Protein AF-A0A2V7JR58-F1 (afdb_monomer_lite)

Foldseek 3Di:
DDDDDDDDDDPDPPPPPPPPPPPPPPPQPPPPLAKAALVGDPAFVQKWWDPPLADHDDHDFAFDQQFWKKKFKFQDQDPPHPVPRGLDIETQPDDDDQRHFDADVPVSKTKHKDFQPCVSPPQSGKIKIFIDTPRDTRIIGIWGRHDQQWIANSVPRDTDGADVSTIDMTMMTGGPCSLPGPPDPWFKDKDWDAQAAWDWAATPVRPDIDIDHHNNDPGIAIAMETDDPDDDDDDDDDDDDDDYDYDDDDD

Secondary structure (DSSP, 8-state):
----------------------------------EESSSSTT--TTEEE-TTTSPPPP--SPB-TT---EEEEESSS-SSPPTT-EEEEE-SSSSSGGGS-EEETTTTEEEEEEE--TTTS-TT-EEEEEEEETTEEEEEEEEEEEETTEEE-TTT--EEEPBTTTEEEEEEEEBTTTTS-TT--S-EEEEEE-TTS-EEEE-TTSS-EEEE-TTS-SS-EEEEEE---SSS------S--SS--------

Structure (mmCIF, N/CA/C/O backbone):
data_AF-A0A2V7JR58-F1
#
_entry.id   AF-A0A2V7JR58-F1
#
loop_
_atom_site.group_PDB
_atom_site.id
_atom_site.type_symbol
_atom_site.label_atom_id
_atom_site.label_alt_id
_atom_site.label_comp_id
_atom_site.label_asym_id
_atom_site.label_entity_id
_atom_site.label_seq_id
_atom_site.pdbx_PDB_ins_code
_atom_site.Cartn_x
_atom_site.Cartn_y
_atom_site.Cartn_z
_atom_site.occupancy
_atom_site.B_iso_or_equiv
_atom_site.auth_seq_id
_atom_site.auth_comp_id
_atom_site.auth_asym_id
_atom_site.auth_atom_id
_atom_site.pdbx_PDB_model_num
ATOM 1 N N . MET A 1 1 ? 91.717 28.311 -42.303 1.00 43.81 1 MET A N 1
ATOM 2 C CA . MET A 1 1 ? 91.328 28.480 -43.722 1.00 43.81 1 MET A CA 1
ATOM 3 C C . MET A 1 1 ? 90.406 27.397 -44.272 1.00 43.81 1 MET A C 1
ATOM 5 O O . MET A 1 1 ? 90.693 26.993 -45.385 1.00 43.81 1 MET A O 1
ATOM 9 N N . LYS A 1 2 ? 89.341 26.942 -43.584 1.00 36.38 2 LYS A N 1
ATOM 10 C CA . LYS A 1 2 ? 88.108 26.380 -44.190 1.00 36.38 2 LYS A CA 1
ATOM 11 C C . LYS A 1 2 ? 87.110 26.013 -43.083 1.00 36.38 2 LYS A C 1
ATOM 13 O O . LYS A 1 2 ? 87.481 25.393 -42.095 1.00 36.38 2 LYS A O 1
ATOM 18 N N . ARG A 1 3 ? 85.886 26.523 -43.232 1.00 47.72 3 ARG A N 1
ATOM 19 C CA . ARG A 1 3 ? 84.754 26.482 -42.295 1.00 47.72 3 ARG A CA 1
ATOM 20 C C . ARG A 1 3 ? 83.853 25.301 -42.656 1.00 47.72 3 ARG A C 1
ATOM 22 O O . ARG A 1 3 ? 83.487 25.234 -43.821 1.00 47.72 3 ARG A O 1
ATOM 29 N N . VAL A 1 4 ? 83.447 24.464 -41.699 1.00 48.81 4 VAL A N 1
ATOM 30 C CA . VAL A 1 4 ? 82.271 23.568 -41.817 1.00 48.81 4 VAL A CA 1
ATOM 31 C C . VAL A 1 4 ? 81.722 23.338 -40.395 1.00 48.81 4 VAL A C 1
ATOM 33 O O . VAL A 1 4 ? 82.339 22.634 -39.609 1.00 48.81 4 VAL A O 1
ATOM 36 N N . VAL A 1 5 ? 80.876 24.247 -39.901 1.00 49.69 5 VAL A N 1
ATOM 37 C CA . VAL A 1 5 ? 79.413 24.099 -39.703 1.00 49.69 5 VAL A CA 1
ATOM 38 C C . VAL A 1 5 ? 79.045 22.970 -38.726 1.00 49.69 5 VAL A C 1
ATOM 40 O O . VAL A 1 5 ? 78.956 21.803 -39.088 1.00 49.69 5 VAL A O 1
ATOM 43 N N . LEU A 1 6 ? 78.817 23.376 -37.474 1.00 45.84 6 LEU A N 1
ATOM 44 C CA . LEU A 1 6 ? 78.250 22.585 -36.382 1.00 45.84 6 LEU A CA 1
ATOM 45 C C . LEU A 1 6 ? 76.740 22.426 -36.630 1.00 45.84 6 LEU A C 1
ATOM 47 O O . LEU A 1 6 ? 76.009 23.416 -36.623 1.00 45.84 6 LEU A O 1
ATOM 51 N N . VAL A 1 7 ? 76.275 21.199 -36.860 1.00 47.38 7 VAL A N 1
ATOM 52 C CA . VAL A 1 7 ? 74.843 20.879 -36.934 1.00 47.38 7 VAL A CA 1
ATOM 53 C C . VAL A 1 7 ? 74.375 20.510 -35.525 1.00 47.38 7 VAL A C 1
ATOM 55 O O . VAL A 1 7 ? 74.650 19.418 -35.036 1.00 47.38 7 VAL A O 1
ATOM 58 N N . LEU A 1 8 ? 73.698 21.444 -34.856 1.00 47.22 8 LEU A N 1
ATOM 59 C CA . LEU A 1 8 ? 72.948 21.189 -33.625 1.00 47.22 8 LEU A CA 1
ATOM 60 C C . LEU A 1 8 ? 71.645 20.469 -33.998 1.00 47.22 8 LEU A C 1
ATOM 62 O O . LEU A 1 8 ? 70.727 21.083 -34.538 1.00 47.22 8 LEU A O 1
ATOM 66 N N . LEU A 1 9 ? 71.576 19.162 -33.738 1.00 46.41 9 LEU A N 1
ATOM 67 C CA . LEU A 1 9 ? 70.334 18.395 -33.829 1.00 46.41 9 LEU A CA 1
ATOM 68 C C . LEU A 1 9 ? 69.509 18.647 -32.556 1.00 46.41 9 LEU A C 1
ATOM 70 O O . LEU A 1 9 ? 69.753 18.057 -31.505 1.00 46.41 9 LEU A O 1
ATOM 74 N N . SER A 1 10 ? 68.541 19.553 -32.648 1.00 51.34 10 SER A N 1
ATOM 75 C CA . SER A 1 10 ? 67.552 19.819 -31.603 1.00 51.34 10 SER A CA 1
ATOM 76 C C . SER A 1 10 ? 66.548 18.663 -31.538 1.00 51.34 10 SER A C 1
ATOM 78 O O . SER A 1 10 ? 65.641 18.577 -32.363 1.00 51.34 10 SER A O 1
ATOM 80 N N . PHE A 1 11 ? 66.698 17.761 -30.567 1.00 47.81 11 PHE A N 1
ATOM 81 C CA . PHE A 1 11 ? 65.697 16.733 -30.269 1.00 47.81 11 PHE A CA 1
ATOM 82 C C . PHE A 1 11 ? 64.529 17.390 -29.512 1.00 47.81 11 PHE A C 1
ATOM 84 O O . PHE A 1 11 ? 64.578 17.572 -28.298 1.00 47.81 11 PHE A O 1
ATOM 91 N N . VAL A 1 12 ? 63.489 17.810 -30.237 1.00 60.22 12 VAL A N 1
ATOM 92 C CA . VAL A 1 12 ? 62.231 18.276 -29.637 1.00 60.22 12 VAL A CA 1
ATOM 93 C C . VAL A 1 12 ? 61.440 17.044 -29.204 1.00 60.22 12 VAL A C 1
ATOM 95 O O . VAL A 1 12 ? 60.845 16.352 -30.028 1.00 60.22 12 VAL A O 1
ATOM 98 N N . ALA A 1 13 ? 61.449 16.749 -27.906 1.00 56.75 13 ALA A N 1
ATOM 99 C CA . ALA A 1 13 ? 60.537 15.781 -27.318 1.00 56.75 13 ALA A CA 1
ATOM 100 C C . ALA A 1 13 ? 59.135 16.407 -27.258 1.00 56.75 13 ALA A C 1
ATOM 102 O O . ALA A 1 13 ? 58.829 17.185 -26.355 1.00 56.75 13 ALA A O 1
ATOM 103 N N . PHE A 1 14 ? 58.275 16.084 -28.226 1.00 48.00 14 PHE A N 1
ATOM 104 C CA . PHE A 1 14 ? 56.841 16.311 -28.076 1.00 48.00 14 PHE A CA 1
ATOM 105 C C . PHE A 1 14 ? 56.321 15.345 -27.009 1.00 48.00 14 PHE A C 1
ATOM 107 O O . PHE A 1 14 ? 56.022 14.185 -27.287 1.00 48.00 14 PHE A O 1
ATOM 114 N N . VAL A 1 15 ? 56.221 15.828 -25.770 1.00 54.56 15 VAL A N 1
ATOM 115 C CA . VAL A 1 15 ? 55.351 15.223 -24.761 1.00 54.56 15 VAL A CA 1
ATOM 116 C C . VAL A 1 15 ? 53.922 15.480 -25.229 1.00 54.56 15 VAL A C 1
ATOM 118 O O . VAL A 1 15 ? 53.326 16.513 -24.940 1.00 54.56 15 VAL A O 1
ATOM 121 N N . ALA A 1 16 ? 53.389 14.563 -26.033 1.00 49.16 16 ALA A N 1
ATOM 122 C CA . ALA A 1 16 ? 51.959 14.492 -26.255 1.00 49.16 16 ALA A CA 1
ATOM 123 C C . ALA A 1 16 ? 51.342 13.982 -24.949 1.00 49.16 16 ALA A C 1
ATOM 125 O O . ALA A 1 16 ? 51.394 12.785 -24.663 1.00 49.16 16 ALA A O 1
ATOM 126 N N . CYS A 1 17 ? 50.780 14.888 -24.144 1.00 52.31 17 CYS A N 1
ATOM 127 C CA . CYS A 1 17 ? 49.753 14.499 -23.189 1.00 52.31 17 CYS A CA 1
ATOM 128 C C . CYS A 1 17 ? 48.647 13.832 -24.004 1.00 52.31 17 CYS A C 1
ATOM 130 O O . CYS A 1 17 ? 47.884 14.499 -24.702 1.00 52.31 17 CYS A O 1
ATOM 132 N N . ARG A 1 18 ? 48.594 12.502 -23.967 1.00 42.88 18 ARG A N 1
ATOM 133 C CA . ARG A 1 18 ? 47.354 11.813 -24.275 1.00 42.88 18 ARG A CA 1
ATOM 134 C C . ARG A 1 18 ? 46.412 12.138 -23.127 1.00 42.88 18 ARG A C 1
ATOM 136 O O . ARG A 1 18 ? 46.443 11.465 -22.102 1.00 42.88 18 ARG A O 1
ATOM 143 N N . ASP A 1 19 ? 45.606 13.179 -23.306 1.00 44.38 19 ASP A N 1
ATOM 144 C CA . ASP A 1 19 ? 44.305 13.239 -22.652 1.00 44.38 19 ASP A CA 1
ATOM 145 C C . ASP A 1 19 ? 43.495 12.071 -23.217 1.00 44.38 19 ASP A C 1
ATOM 147 O O . ASP A 1 19 ? 42.719 12.198 -24.163 1.00 44.38 19 ASP A O 1
ATOM 151 N N . GLU A 1 20 ? 43.702 10.884 -22.650 1.00 45.19 20 GLU A N 1
ATOM 152 C CA . GLU A 1 20 ? 42.659 9.873 -22.647 1.00 45.19 20 GLU A CA 1
ATOM 153 C C . GLU A 1 20 ? 41.627 10.315 -21.610 1.00 45.19 20 GLU A C 1
ATOM 155 O O . GLU A 1 20 ? 41.484 9.732 -20.535 1.00 45.19 20 GLU A O 1
ATOM 160 N N . GLN A 1 21 ? 40.885 11.376 -21.947 1.00 42.12 21 GLN A N 1
ATOM 161 C CA . GLN A 1 21 ? 39.555 11.561 -21.400 1.00 42.12 21 GLN A CA 1
ATOM 162 C C . GLN A 1 21 ? 38.746 10.379 -21.937 1.00 42.12 21 GLN A C 1
ATOM 164 O O . GLN A 1 21 ? 38.141 10.434 -23.008 1.00 42.12 21 GLN A O 1
ATOM 169 N N . SER A 1 22 ? 38.815 9.258 -21.218 1.00 44.81 22 SER A N 1
ATOM 170 C CA . SER A 1 22 ? 37.881 8.158 -21.391 1.00 44.81 22 SER A CA 1
ATOM 171 C C . SER A 1 22 ? 36.495 8.803 -21.409 1.00 44.81 22 SER A C 1
ATOM 173 O O . SER A 1 22 ? 36.202 9.553 -20.466 1.00 44.81 22 SER A O 1
ATOM 175 N N . PRO A 1 23 ? 35.682 8.627 -22.471 1.00 46.72 23 PRO A N 1
ATOM 176 C CA . PRO A 1 23 ? 34.348 9.192 -22.504 1.00 46.72 23 PRO A CA 1
ATOM 177 C C . PRO A 1 23 ? 33.680 8.724 -21.227 1.00 46.72 23 PRO A C 1
ATOM 179 O O . PRO A 1 23 ? 33.515 7.521 -21.020 1.00 46.72 23 PRO A O 1
ATOM 182 N N . THR A 1 24 ? 33.403 9.658 -20.321 1.00 46.38 24 THR A N 1
ATOM 183 C CA . THR A 1 24 ? 32.662 9.352 -19.112 1.00 46.38 24 THR A CA 1
ATOM 184 C C . THR A 1 24 ? 31.355 8.807 -19.643 1.00 46.38 24 THR A C 1
ATOM 186 O O . THR A 1 24 ? 30.579 9.560 -20.234 1.00 46.38 24 THR A O 1
ATOM 189 N N . ALA A 1 25 ? 31.177 7.484 -19.564 1.00 46.03 25 ALA A N 1
ATOM 190 C CA . ALA A 1 25 ? 29.920 6.853 -19.900 1.00 46.03 25 ALA A CA 1
ATOM 191 C C . ALA A 1 25 ? 28.862 7.705 -19.211 1.00 46.03 25 ALA A C 1
ATOM 193 O O . ALA A 1 25 ? 29.006 7.984 -18.014 1.00 46.03 25 ALA A O 1
ATOM 194 N N . ALA A 1 26 ? 27.900 8.217 -19.986 1.00 39.44 26 ALA A N 1
ATOM 195 C CA . ALA A 1 26 ? 26.792 8.970 -19.433 1.00 39.44 26 ALA A CA 1
ATOM 196 C C . ALA A 1 26 ? 26.334 8.184 -18.212 1.00 39.44 26 ALA A C 1
ATOM 198 O O . ALA A 1 26 ? 26.019 6.998 -18.338 1.00 39.44 26 ALA A O 1
ATOM 199 N N . LYS A 1 27 ? 26.443 8.796 -17.028 1.00 42.22 27 LYS A N 1
ATOM 200 C CA . LYS A 1 27 ? 25.952 8.201 -15.795 1.00 42.22 27 LYS A CA 1
ATOM 201 C C . LYS A 1 27 ? 24.493 7.908 -16.109 1.00 42.22 27 LYS A C 1
ATOM 203 O O . LYS A 1 27 ? 23.704 8.845 -16.223 1.00 42.22 27 LYS A O 1
ATOM 208 N N . GLY A 1 28 ? 24.175 6.639 -16.378 1.00 45.56 28 GLY A N 1
ATOM 209 C CA . GLY A 1 28 ? 22.795 6.211 -16.539 1.00 45.56 28 GLY A CA 1
ATOM 210 C C . GLY A 1 28 ? 22.013 6.708 -15.323 1.00 45.56 28 GLY A C 1
ATOM 211 O O . GLY A 1 28 ?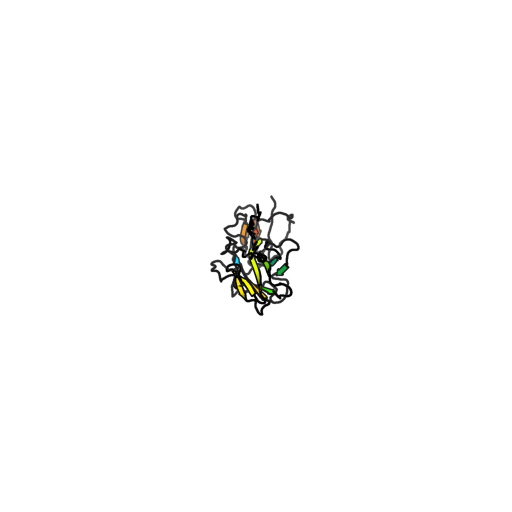 22.647 7.031 -14.306 1.00 45.56 28 GLY A O 1
ATOM 212 N N . PRO A 1 29 ? 20.677 6.819 -15.410 1.00 46.00 29 PRO A N 1
ATOM 213 C CA . PRO A 1 29 ? 19.860 7.199 -14.263 1.00 46.00 29 PRO A CA 1
ATOM 214 C C . PRO A 1 29 ? 20.391 6.465 -13.035 1.00 46.00 29 PRO A C 1
ATOM 216 O O . PRO A 1 29 ? 20.564 5.245 -13.066 1.00 46.00 29 PRO A O 1
ATOM 219 N N . ALA A 1 30 ? 20.824 7.223 -12.026 1.00 47.97 30 ALA A N 1
ATOM 220 C CA . ALA A 1 30 ? 21.328 6.612 -10.812 1.00 47.97 30 ALA A CA 1
ATOM 221 C C . ALA A 1 30 ? 20.169 5.781 -10.264 1.00 47.97 30 ALA A C 1
ATOM 223 O O . ALA A 1 30 ? 19.139 6.358 -9.928 1.00 47.97 30 ALA A O 1
ATOM 224 N N . ILE A 1 31 ? 20.334 4.455 -10.259 1.00 51.84 31 ILE A N 1
ATOM 225 C CA . ILE A 1 31 ? 19.350 3.503 -9.744 1.00 51.84 31 ILE A CA 1
ATOM 226 C C . ILE A 1 31 ? 19.039 3.943 -8.316 1.00 51.84 31 ILE A C 1
ATOM 228 O O . ILE A 1 31 ? 19.874 3.824 -7.416 1.00 51.84 31 ILE A O 1
ATOM 232 N N . SER A 1 32 ? 17.866 4.534 -8.127 1.00 58.28 32 SER A N 1
ATOM 233 C CA . SER A 1 32 ? 17.345 4.827 -6.802 1.00 58.28 32 SER A CA 1
ATOM 234 C C . SER A 1 32 ? 16.667 3.544 -6.371 1.00 58.28 32 SER A C 1
ATOM 236 O O . SER A 1 32 ? 15.601 3.214 -6.866 1.00 58.28 32 SER A O 1
ATOM 238 N N . ALA A 1 33 ? 17.333 2.762 -5.532 1.00 73.44 33 ALA A N 1
ATOM 239 C CA . ALA A 1 33 ? 16.808 1.503 -5.021 1.00 73.44 33 ALA A CA 1
ATOM 240 C C . ALA A 1 33 ? 16.408 1.691 -3.554 1.00 73.44 33 ALA A C 1
ATOM 242 O O . ALA A 1 33 ? 16.952 1.045 -2.661 1.00 73.44 33 ALA A O 1
ATOM 243 N N . GLU A 1 34 ? 15.526 2.657 -3.280 1.00 88.06 34 GLU A N 1
ATOM 244 C CA . GLU A 1 34 ? 15.019 2.861 -1.926 1.00 88.06 34 GLU A CA 1
ATOM 245 C C . GLU A 1 34 ? 13.697 2.113 -1.729 1.00 88.06 34 GLU A C 1
ATOM 247 O O . GLU A 1 34 ? 12.737 2.287 -2.482 1.00 88.06 34 GLU A O 1
ATOM 252 N N . ILE A 1 35 ? 13.635 1.314 -0.663 1.00 91.44 35 ILE A N 1
ATOM 253 C CA . ILE A 1 35 ? 12.403 0.706 -0.166 1.00 91.44 35 ILE A CA 1
ATOM 254 C C . ILE A 1 35 ? 12.212 1.093 1.296 1.00 91.44 35 ILE A C 1
ATOM 256 O O . ILE A 1 35 ? 13.146 1.054 2.100 1.00 91.44 35 ILE A O 1
ATOM 260 N N . ARG A 1 36 ? 10.972 1.441 1.644 1.00 92.56 36 ARG A N 1
ATOM 261 C CA . ARG A 1 36 ? 10.529 1.646 3.023 1.00 92.56 36 ARG A CA 1
ATOM 262 C C . ARG A 1 36 ? 9.324 0.769 3.309 1.00 92.56 36 ARG A C 1
ATOM 264 O O . ARG A 1 36 ? 8.242 0.998 2.771 1.00 92.56 36 ARG A O 1
ATOM 271 N N . ASP A 1 37 ? 9.530 -0.210 4.176 1.00 94.50 37 ASP A N 1
ATOM 272 C CA . ASP A 1 37 ? 8.515 -1.095 4.742 1.00 94.50 37 ASP A CA 1
ATOM 273 C C . ASP A 1 37 ? 9.004 -1.624 6.107 1.00 94.50 37 ASP A C 1
ATOM 275 O O . ASP A 1 37 ? 9.956 -1.088 6.679 1.00 94.50 37 ASP A O 1
ATOM 279 N N . ALA A 1 38 ? 8.356 -2.647 6.657 1.00 94.06 38 ALA A N 1
ATOM 280 C CA . ALA A 1 38 ? 8.703 -3.214 7.956 1.00 94.06 38 ALA A CA 1
ATOM 281 C C . ALA A 1 38 ? 10.117 -3.810 8.019 1.00 94.06 38 ALA A C 1
ATOM 283 O O . ALA A 1 38 ? 10.710 -3.850 9.097 1.00 94.06 38 ALA A O 1
ATOM 284 N N . VAL A 1 39 ? 10.655 -4.287 6.892 1.00 92.06 39 VAL A N 1
ATOM 285 C CA . VAL A 1 39 ? 11.951 -4.983 6.848 1.00 92.06 39 VAL A CA 1
ATOM 286 C C . VAL A 1 39 ? 13.048 -4.152 6.175 1.00 92.06 39 VAL A C 1
ATOM 288 O O . VAL A 1 39 ? 14.221 -4.493 6.296 1.00 92.06 39 VAL A O 1
ATOM 291 N N . ASN A 1 40 ? 12.697 -3.034 5.531 1.00 88.88 40 ASN A N 1
ATOM 292 C CA . ASN A 1 40 ? 13.613 -2.163 4.796 1.00 88.88 40 ASN A CA 1
ATOM 293 C C . ASN A 1 40 ? 13.493 -0.697 5.245 1.00 88.88 40 ASN A C 1
ATOM 295 O O . ASN A 1 40 ? 12.404 -0.127 5.332 1.00 88.88 40 ASN A O 1
ATOM 299 N N . GLY A 1 41 ? 14.639 -0.062 5.514 1.00 83.31 41 GLY A N 1
ATOM 300 C CA . GLY A 1 41 ? 14.732 1.384 5.754 1.00 83.31 41 GLY A CA 1
ATOM 301 C C . GLY A 1 41 ? 14.028 1.901 7.020 1.00 83.31 41 GLY A C 1
ATOM 302 O O . GLY A 1 41 ? 13.738 3.094 7.109 1.00 83.31 41 GLY A O 1
ATOM 303 N N . GLY A 1 42 ? 13.736 1.028 7.993 1.00 83.12 42 GLY A N 1
ATOM 304 C CA . GLY A 1 42 ? 13.079 1.409 9.252 1.00 83.12 42 GLY A CA 1
ATOM 305 C C . GLY A 1 42 ? 11.671 1.973 9.047 1.00 83.12 42 GLY A C 1
ATOM 306 O O . GLY A 1 42 ? 11.293 2.935 9.717 1.00 83.12 42 GLY A O 1
ATOM 307 N N . GLY A 1 43 ? 10.938 1.442 8.064 1.00 88.75 43 GLY A N 1
ATOM 308 C CA . GLY A 1 43 ? 9.588 1.872 7.731 1.00 88.75 43 GLY A CA 1
ATOM 309 C C . GLY A 1 43 ? 8.542 1.425 8.752 1.00 88.75 43 GLY A C 1
ATOM 310 O O . GLY A 1 43 ? 8.809 1.203 9.935 1.00 88.75 43 GLY A O 1
ATOM 311 N N . ASN A 1 44 ? 7.300 1.342 8.295 1.00 93.25 44 ASN A N 1
ATOM 312 C CA . ASN A 1 44 ? 6.183 0.946 9.135 1.00 93.25 44 ASN A CA 1
ATOM 313 C C . ASN A 1 44 ? 6.251 -0.565 9.446 1.00 93.25 44 ASN A C 1
ATOM 315 O O . ASN A 1 44 ? 6.166 -1.354 8.507 1.00 93.25 44 ASN A O 1
ATOM 319 N N . PRO A 1 45 ? 6.348 -0.988 10.724 1.00 94.31 45 PRO A N 1
ATOM 320 C CA . PRO A 1 45 ? 6.499 -2.393 11.119 1.00 94.31 45 PRO A CA 1
ATOM 321 C C . PRO A 1 45 ? 5.301 -3.287 10.757 1.00 94.31 45 PRO A C 1
ATOM 323 O O . PRO A 1 45 ? 5.411 -4.506 10.833 1.00 94.31 45 PRO A O 1
ATOM 326 N N . HIS A 1 46 ? 4.176 -2.695 10.355 1.00 95.62 46 HIS A N 1
ATOM 327 C CA . HIS A 1 46 ? 2.937 -3.381 9.983 1.00 95.62 46 HIS A CA 1
ATOM 328 C C . HIS A 1 46 ? 2.610 -3.240 8.488 1.00 95.62 46 HIS A C 1
ATOM 330 O O . HIS A 1 46 ? 1.497 -3.542 8.053 1.00 95.62 46 HIS A O 1
ATOM 336 N N . PHE A 1 47 ? 3.564 -2.771 7.682 1.00 97.25 47 PHE A N 1
ATOM 337 C CA . PHE A 1 47 ? 3.444 -2.692 6.231 1.00 97.25 47 PHE A CA 1
ATOM 338 C C . PHE A 1 47 ? 4.564 -3.491 5.575 1.00 97.25 47 PHE A C 1
ATOM 340 O O . PHE A 1 47 ? 5.731 -3.296 5.896 1.00 97.25 47 PHE A O 1
ATOM 347 N N . PHE A 1 48 ? 4.226 -4.354 4.620 1.00 97.56 48 PHE A N 1
ATOM 348 C CA . PHE A 1 48 ? 5.203 -5.196 3.936 1.00 97.56 48 PHE A CA 1
ATOM 349 C C . PHE A 1 48 ? 4.995 -5.134 2.431 1.00 97.56 48 PHE A C 1
ATOM 351 O O . PHE A 1 48 ? 3.885 -5.383 1.945 1.00 97.56 48 PHE A O 1
ATOM 358 N N . TRP A 1 49 ? 6.066 -4.891 1.679 1.00 96.94 49 TRP A N 1
ATOM 359 C CA . TRP A 1 49 ? 6.073 -5.240 0.265 1.00 96.94 49 TRP A CA 1
ATOM 360 C C . TRP A 1 49 ? 6.149 -6.758 0.100 1.00 96.94 49 TRP A C 1
ATOM 362 O O . TRP A 1 49 ? 6.675 -7.468 0.954 1.00 96.94 49 TRP A O 1
ATOM 372 N N . LEU A 1 50 ? 5.609 -7.278 -1.001 1.00 96.00 50 LEU A N 1
ATOM 373 C CA . LEU A 1 50 ? 5.618 -8.709 -1.304 1.00 96.00 50 LEU A CA 1
ATOM 374 C C . LEU A 1 50 ? 6.233 -8.973 -2.690 1.00 96.00 50 LEU A C 1
ATOM 376 O O . LEU A 1 50 ? 6.330 -8.059 -3.518 1.00 96.00 50 LEU A O 1
ATOM 380 N N . PRO A 1 51 ? 6.603 -10.232 -2.993 1.00 93.06 51 PRO A N 1
ATOM 381 C CA . PRO A 1 51 ? 7.020 -10.612 -4.331 1.00 93.06 51 PRO A CA 1
ATOM 382 C C . PRO A 1 51 ? 5.998 -10.206 -5.404 1.00 93.06 51 PRO A C 1
ATOM 384 O O . PRO A 1 51 ? 4.789 -10.397 -5.223 1.00 93.06 51 PRO A O 1
ATOM 387 N N . PRO A 1 52 ? 6.464 -9.703 -6.558 1.00 91.38 52 PRO A N 1
ATOM 388 C CA . PRO A 1 52 ? 7.847 -9.806 -7.026 1.00 91.38 52 PRO A CA 1
ATOM 389 C C . PRO A 1 52 ? 8.752 -8.596 -6.712 1.00 91.38 52 PRO A C 1
ATOM 391 O O . PRO A 1 52 ? 9.943 -8.665 -6.999 1.00 91.38 52 PRO A O 1
ATOM 394 N N . ILE A 1 53 ? 8.227 -7.509 -6.132 1.00 90.19 53 ILE A N 1
ATOM 395 C CA . ILE A 1 53 ? 8.997 -6.267 -5.889 1.00 90.19 53 ILE A CA 1
ATOM 396 C C . ILE A 1 53 ? 10.116 -6.491 -4.868 1.00 90.19 53 ILE A C 1
ATOM 398 O O . ILE A 1 53 ? 11.200 -5.929 -4.999 1.00 90.19 53 ILE A O 1
ATOM 402 N N . VAL A 1 54 ? 9.864 -7.348 -3.880 1.00 89.00 54 VAL A N 1
ATOM 403 C CA . VAL A 1 54 ? 10.823 -7.743 -2.844 1.00 89.00 54 VAL A CA 1
ATOM 404 C C . VAL A 1 54 ? 10.833 -9.259 -2.679 1.00 89.00 54 VAL A C 1
ATOM 406 O O . VAL A 1 54 ? 9.903 -9.946 -3.103 1.00 89.00 54 VAL A O 1
ATOM 409 N N . ALA A 1 55 ? 11.880 -9.794 -2.054 1.00 88.69 55 ALA A N 1
ATOM 410 C CA . ALA A 1 55 ? 11.853 -11.172 -1.570 1.00 88.69 55 ALA A CA 1
ATOM 411 C C . ALA A 1 55 ? 10.723 -11.353 -0.541 1.00 88.69 55 ALA A C 1
ATOM 413 O O . ALA A 1 55 ? 10.347 -10.400 0.136 1.00 88.69 55 ALA A O 1
ATOM 414 N N . ALA A 1 56 ? 10.178 -12.566 -0.425 1.00 91.19 56 ALA A N 1
ATOM 415 C CA . ALA A 1 56 ? 9.086 -12.840 0.508 1.00 91.19 56 ALA A CA 1
ATOM 416 C C . ALA A 1 56 ? 9.517 -12.522 1.954 1.00 91.19 56 ALA A C 1
ATOM 418 O O . ALA A 1 56 ? 10.453 -13.161 2.441 1.00 91.19 56 ALA A O 1
ATOM 419 N N . PRO A 1 57 ? 8.872 -11.555 2.634 1.00 92.94 57 PRO A N 1
ATOM 420 C CA . PRO A 1 57 ? 9.199 -11.242 4.015 1.00 92.94 57 PRO A CA 1
ATOM 421 C C . PRO A 1 57 ? 8.521 -12.225 4.970 1.00 92.94 57 PRO A C 1
ATOM 423 O O . PRO A 1 57 ? 7.501 -12.839 4.648 1.00 92.94 57 PRO A O 1
ATOM 426 N N . THR A 1 58 ? 9.052 -12.306 6.185 1.00 94.00 58 THR A N 1
ATOM 427 C CA . THR A 1 58 ? 8.364 -12.928 7.318 1.00 94.00 58 THR A CA 1
ATOM 428 C C . THR A 1 58 ? 7.587 -11.854 8.069 1.00 94.00 58 THR A C 1
ATOM 430 O O . THR A 1 58 ? 8.116 -10.774 8.325 1.00 94.00 58 THR A O 1
ATOM 433 N N . PHE A 1 59 ? 6.352 -12.151 8.452 1.00 93.88 59 PHE A N 1
ATOM 434 C CA . PHE A 1 59 ? 5.500 -11.253 9.226 1.00 93.88 59 PHE A CA 1
ATOM 435 C C . PHE A 1 59 ? 4.751 -12.038 10.306 1.00 93.88 59 PHE A C 1
ATOM 437 O O . PHE A 1 59 ? 4.500 -13.235 10.153 1.00 93.88 59 PHE A O 1
ATOM 444 N N . THR A 1 60 ? 4.427 -11.375 11.414 1.00 92.88 60 THR A N 1
ATOM 445 C CA . THR A 1 60 ? 3.811 -12.003 12.597 1.00 92.88 60 THR A CA 1
ATOM 446 C C . THR A 1 60 ? 2.499 -11.351 13.016 1.00 92.88 60 THR A C 1
ATOM 448 O O . THR A 1 60 ? 1.847 -11.856 13.929 1.00 92.88 60 THR A O 1
ATOM 451 N N . GLY A 1 61 ? 2.115 -10.227 12.410 1.00 93.75 61 GLY A N 1
ATOM 452 C CA . GLY A 1 61 ? 0.886 -9.533 12.762 1.00 93.75 61 GLY A CA 1
ATOM 453 C C . GLY A 1 61 ? -0.338 -10.069 12.024 1.00 93.75 61 GLY A C 1
ATOM 454 O O . GLY A 1 61 ? -0.282 -10.920 11.127 1.00 93.75 61 GLY A O 1
ATOM 455 N N . VAL A 1 62 ? -1.491 -9.552 12.437 1.00 94.75 62 VAL A N 1
ATOM 456 C CA . VAL A 1 62 ? -2.795 -9.925 11.888 1.00 94.75 62 VAL A CA 1
ATOM 457 C C . VAL A 1 62 ? -3.052 -9.111 10.626 1.00 94.75 62 VAL A C 1
ATOM 459 O O . VAL A 1 62 ? -2.953 -7.889 10.646 1.00 94.75 62 VAL A O 1
ATOM 462 N N . PHE A 1 63 ? -3.391 -9.779 9.521 1.00 96.69 63 PHE A N 1
ATOM 463 C CA . PHE A 1 63 ? -3.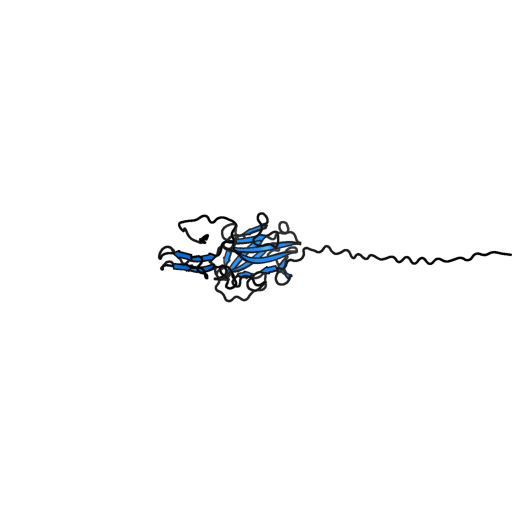754 -9.096 8.281 1.00 96.69 63 PHE A CA 1
ATOM 464 C C . PHE A 1 63 ? -4.999 -8.234 8.482 1.00 96.69 63 PHE A C 1
ATOM 466 O O . PHE A 1 63 ? -6.019 -8.735 8.956 1.00 96.69 63 PHE A O 1
ATOM 473 N N . ASN A 1 64 ? -4.948 -6.979 8.039 1.00 92.69 64 ASN A N 1
ATOM 474 C CA . ASN A 1 64 ? -6.096 -6.088 8.059 1.00 92.69 64 ASN A CA 1
ATOM 475 C C . ASN A 1 64 ? -6.693 -5.964 6.645 1.00 92.69 64 ASN A C 1
ATOM 477 O O . ASN A 1 64 ? -6.175 -5.183 5.842 1.00 92.69 64 ASN A O 1
ATOM 481 N N . PRO A 1 65 ? -7.787 -6.683 6.316 1.00 93.75 65 PRO A N 1
ATOM 482 C CA . PRO A 1 65 ? -8.446 -6.609 5.009 1.00 93.75 65 PRO A CA 1
ATOM 483 C C . PRO A 1 65 ? -9.439 -5.440 4.884 1.00 93.75 65 PRO A C 1
ATOM 485 O O . PRO A 1 65 ? -10.117 -5.325 3.866 1.00 93.75 65 PRO A O 1
ATOM 488 N N . ARG A 1 66 ? -9.605 -4.617 5.930 1.00 88.25 66 ARG A N 1
ATOM 489 C CA . ARG A 1 66 ? -10.695 -3.627 6.036 1.00 88.25 66 ARG A CA 1
ATOM 490 C C . ARG A 1 66 ? -10.301 -2.235 5.541 1.00 88.25 66 ARG A C 1
ATOM 492 O O . ARG A 1 66 ? -11.106 -1.309 5.612 1.00 88.25 66 ARG A O 1
ATOM 499 N N . LEU A 1 67 ? -9.068 -2.062 5.073 1.00 89.94 67 LEU A N 1
ATOM 500 C CA . LEU A 1 67 ? -8.555 -0.768 4.642 1.00 89.94 67 LEU A CA 1
ATOM 501 C C . LEU A 1 67 ? -8.896 -0.500 3.174 1.00 89.94 67 LEU A C 1
ATOM 503 O O . LEU A 1 67 ? -9.095 -1.411 2.374 1.00 89.94 67 LEU A O 1
ATOM 507 N N . SER A 1 68 ? -8.922 0.783 2.812 1.00 91.94 68 SER A N 1
ATOM 508 C CA . SER A 1 68 ? -9.064 1.242 1.424 1.00 91.94 68 SER A CA 1
ATOM 509 C C . SER A 1 68 ? -7.780 1.931 0.950 1.00 91.94 68 SER A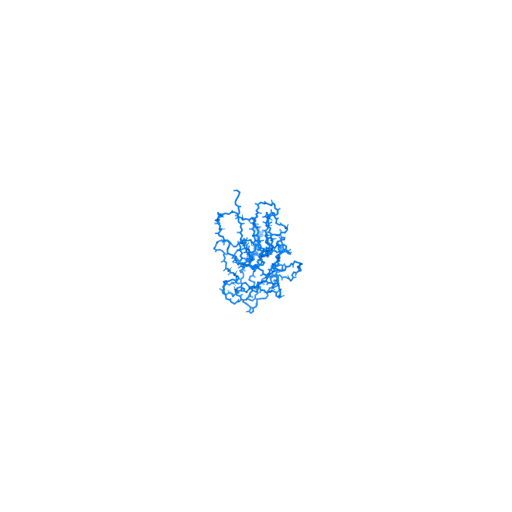 C 1
ATOM 511 O O . SER A 1 68 ? -7.742 3.162 0.872 1.00 91.94 68 SER A O 1
ATOM 513 N N . PRO A 1 69 ? -6.699 1.169 0.693 1.00 96.06 69 PRO A N 1
ATOM 514 C CA . PRO A 1 69 ? -5.440 1.739 0.240 1.00 96.06 69 PRO A CA 1
ATOM 515 C C . PRO A 1 69 ? -5.543 2.334 -1.166 1.00 96.06 69 PRO A C 1
ATOM 517 O O . PRO A 1 69 ? -6.248 1.833 -2.045 1.00 96.06 69 PRO A O 1
ATOM 520 N N . VAL A 1 70 ? -4.774 3.396 -1.372 1.00 96.00 70 VAL A N 1
ATOM 521 C CA . VAL A 1 70 ? -4.483 3.997 -2.669 1.00 96.00 70 VAL A CA 1
ATOM 522 C C . VAL A 1 70 ? -3.038 3.664 -3.011 1.00 96.00 70 VAL A C 1
ATOM 524 O O . VAL A 1 70 ? -2.148 3.871 -2.189 1.00 96.00 70 VAL A O 1
ATOM 527 N N . VAL A 1 71 ? -2.808 3.160 -4.219 1.00 97.75 71 VAL A N 1
ATOM 528 C CA . VAL A 1 71 ? -1.460 2.996 -4.767 1.00 97.75 71 VAL A CA 1
ATOM 529 C C . VAL A 1 71 ? -1.217 4.143 -5.732 1.00 97.75 71 VAL A C 1
ATOM 531 O O . VAL A 1 71 ? -1.940 4.280 -6.720 1.00 97.75 71 VAL A O 1
ATOM 534 N N . GLU A 1 72 ? -0.218 4.965 -5.446 1.00 96.31 72 GLU A N 1
ATOM 535 C CA . GLU A 1 72 ? 0.239 6.020 -6.347 1.00 96.31 72 GLU A CA 1
ATOM 536 C C . GLU A 1 72 ? 1.597 5.649 -6.929 1.00 96.31 72 GLU A C 1
ATOM 538 O O . GLU A 1 72 ? 2.461 5.115 -6.236 1.00 96.31 72 GLU A O 1
ATOM 543 N N . ILE A 1 73 ? 1.768 5.931 -8.213 1.00 95.38 73 ILE A N 1
ATOM 544 C CA . ILE A 1 73 ? 3.048 5.856 -8.901 1.00 95.38 73 ILE A CA 1
ATOM 545 C C . ILE A 1 73 ? 3.466 7.288 -9.177 1.00 95.38 73 ILE A C 1
ATOM 547 O O . ILE A 1 73 ? 2.737 8.026 -9.840 1.00 95.38 73 ILE A O 1
ATOM 551 N N . CYS A 1 74 ? 4.612 7.681 -8.648 1.00 94.25 74 CYS A N 1
ATOM 552 C CA . CYS A 1 74 ? 5.162 9.015 -8.786 1.00 94.25 74 CYS A CA 1
ATOM 553 C C . CYS A 1 74 ? 6.218 9.020 -9.891 1.00 94.25 74 CYS A C 1
ATOM 555 O O . CYS A 1 74 ? 7.078 8.138 -9.923 1.00 94.25 74 CYS A O 1
ATOM 557 N N . SER A 1 75 ? 6.193 10.039 -10.756 1.00 90.38 75 SER A N 1
ATOM 558 C CA . SER A 1 75 ? 7.226 10.250 -11.790 1.00 90.38 75 SER A CA 1
ATOM 559 C C . SER A 1 75 ? 8.595 10.629 -11.207 1.00 90.38 75 SER A C 1
ATOM 561 O O . SER A 1 75 ? 9.582 10.717 -11.930 1.00 90.38 75 SER A O 1
ATOM 563 N N . GLN A 1 76 ? 8.649 10.909 -9.905 1.00 86.56 76 GLN A N 1
ATOM 564 C CA . GLN A 1 76 ? 9.855 11.219 -9.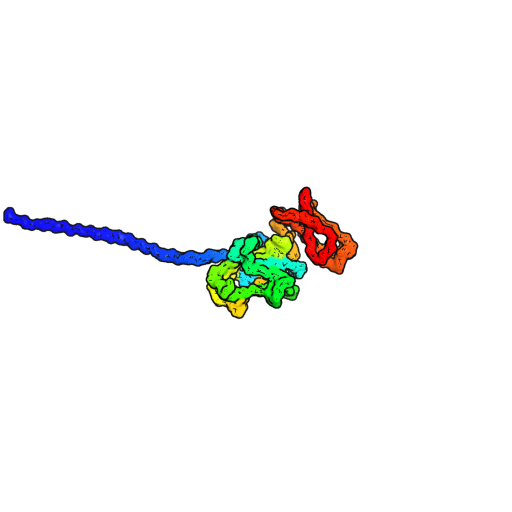148 1.00 86.56 76 GLN A CA 1
ATOM 565 C C . GLN A 1 76 ? 9.903 10.348 -7.897 1.00 86.56 76 GLN A C 1
ATOM 567 O O . GLN A 1 76 ? 8.860 9.952 -7.375 1.00 86.56 76 GLN A O 1
ATOM 572 N N . ASN A 1 77 ? 11.103 10.127 -7.359 1.00 86.62 77 ASN A N 1
ATOM 573 C CA . ASN A 1 77 ? 11.307 9.304 -6.167 1.00 86.62 77 ASN A CA 1
ATOM 574 C C . ASN A 1 77 ? 10.979 10.070 -4.876 1.00 86.62 77 ASN A C 1
ATOM 576 O O . ASN A 1 77 ? 11.819 10.269 -4.004 1.00 86.62 77 ASN A O 1
ATOM 580 N N . VAL A 1 78 ? 9.736 10.547 -4.784 1.00 87.31 78 VAL A N 1
ATOM 581 C CA . VAL A 1 78 ? 9.177 11.314 -3.666 1.00 87.31 78 VAL A CA 1
ATOM 582 C C . VAL A 1 78 ? 7.788 10.766 -3.350 1.00 87.31 78 VAL A C 1
ATOM 584 O O . VAL A 1 78 ? 7.014 10.477 -4.255 1.00 87.31 78 VAL A O 1
ATOM 587 N N . SER A 1 79 ? 7.474 10.604 -2.063 1.00 87.88 79 SER A N 1
ATOM 588 C CA . SER A 1 79 ? 6.184 10.088 -1.590 1.00 87.88 79 SER A CA 1
ATOM 589 C C . SER A 1 79 ? 5.649 10.920 -0.413 1.00 87.88 79 SER A C 1
ATOM 591 O O . SER A 1 79 ? 6.427 11.181 0.510 1.00 87.88 79 SER A O 1
ATOM 593 N N . PRO A 1 80 ? 4.347 11.268 -0.374 1.00 88.94 80 PRO A N 1
ATOM 594 C CA . PRO A 1 80 ? 3.363 11.060 -1.445 1.00 88.94 80 PRO A CA 1
ATOM 595 C C . PRO A 1 80 ? 3.751 11.841 -2.710 1.00 88.94 80 PRO A C 1
ATOM 597 O O . PRO A 1 80 ? 4.613 12.721 -2.642 1.00 88.94 80 PRO A O 1
ATOM 600 N N . CYS A 1 81 ? 3.164 11.500 -3.860 1.00 91.38 81 CYS A N 1
ATOM 601 C CA . CYS A 1 81 ? 3.521 12.192 -5.096 1.00 91.38 81 CYS A CA 1
ATOM 602 C C . CYS A 1 81 ? 3.191 13.688 -4.963 1.00 91.38 81 CYS A C 1
ATOM 604 O O . CYS A 1 81 ? 2.100 14.025 -4.493 1.00 91.38 81 CYS A O 1
ATOM 606 N N . PRO A 1 82 ? 4.086 14.597 -5.386 1.00 89.69 82 PRO A N 1
ATOM 607 C CA . PRO A 1 82 ? 3.744 16.010 -5.480 1.00 89.69 82 PRO A CA 1
ATOM 608 C C . PRO A 1 82 ? 2.544 16.245 -6.411 1.00 89.69 82 PRO A C 1
ATOM 610 O O . PRO A 1 82 ? 2.293 15.467 -7.338 1.00 89.69 82 PRO A O 1
ATOM 613 N N . ASP A 1 83 ? 1.821 17.346 -6.201 1.00 85.31 83 ASP A N 1
ATOM 614 C CA . ASP A 1 83 ? 0.706 17.733 -7.070 1.00 85.31 83 ASP A CA 1
ATOM 615 C C . ASP A 1 83 ? 1.168 17.822 -8.537 1.00 85.31 83 ASP A C 1
ATOM 617 O O . ASP A 1 83 ? 2.194 18.424 -8.855 1.00 85.31 83 ASP A O 1
ATOM 621 N N . GLY A 1 84 ? 0.415 17.191 -9.444 1.00 86.44 84 GLY A N 1
ATOM 622 C CA . GLY A 1 84 ? 0.754 17.123 -10.871 1.00 86.44 84 GLY A CA 1
ATOM 623 C C . GLY A 1 84 ? 1.887 16.151 -11.237 1.00 86.44 84 GLY A C 1
ATOM 624 O O . GLY A 1 84 ? 2.224 16.060 -12.412 1.00 86.44 84 GLY A O 1
ATOM 625 N N . GLN A 1 85 ? 2.451 15.415 -10.272 1.00 88.81 85 GLN A N 1
ATOM 626 C CA . GLN A 1 85 ? 3.512 14.409 -10.475 1.00 88.81 85 GLN A CA 1
ATOM 627 C C . GLN A 1 85 ? 3.024 12.966 -10.238 1.00 88.81 85 GLN A C 1
ATOM 629 O O . GLN A 1 85 ? 3.823 12.034 -10.126 1.00 88.81 85 GLN A O 1
ATOM 634 N N . VAL A 1 86 ? 1.705 12.773 -10.139 1.00 93.81 86 VAL A N 1
ATOM 635 C CA . VAL A 1 86 ? 1.087 11.443 -10.111 1.00 93.81 86 VAL A CA 1
ATOM 636 C C . VAL A 1 86 ? 1.103 10.885 -11.529 1.00 93.81 86 VAL A C 1
ATOM 638 O O . VAL A 1 86 ? 0.368 11.351 -12.397 1.00 93.81 86 VAL A O 1
ATOM 641 N N . HIS A 1 87 ? 1.926 9.868 -11.742 1.00 93.56 87 HIS A N 1
ATOM 642 C CA . HIS A 1 87 ? 2.036 9.147 -13.005 1.00 93.56 87 HIS A CA 1
ATOM 643 C C . HIS A 1 87 ? 0.860 8.192 -13.216 1.00 93.56 87 HIS A C 1
ATOM 645 O O . HIS A 1 87 ? 0.222 8.167 -14.266 1.00 93.56 87 HIS A O 1
ATOM 651 N N . ALA A 1 88 ? 0.532 7.429 -12.174 1.00 93.62 88 ALA A N 1
ATOM 652 C CA . ALA A 1 88 ? -0.632 6.557 -12.146 1.00 93.62 88 ALA A CA 1
ATOM 653 C C . ALA A 1 88 ? -1.211 6.488 -10.735 1.00 93.62 88 ALA A C 1
ATOM 655 O O . ALA A 1 88 ? -0.504 6.643 -9.739 1.00 93.62 88 ALA A O 1
ATOM 656 N N . ARG A 1 89 ? -2.515 6.228 -10.648 1.00 94.56 89 ARG A N 1
ATOM 657 C CA . ARG A 1 89 ? -3.222 6.097 -9.377 1.00 94.56 89 ARG A CA 1
ATOM 658 C C . ARG A 1 89 ? -4.228 4.967 -9.445 1.00 94.56 89 ARG A C 1
ATOM 660 O O . ARG A 1 89 ? -5.055 4.919 -10.352 1.00 94.56 89 ARG A O 1
ATOM 667 N N . PHE A 1 90 ? -4.189 4.106 -8.439 1.00 96.44 90 PHE A N 1
ATOM 668 C CA . PHE A 1 90 ? -5.095 2.980 -8.288 1.00 96.44 90 PHE A CA 1
ATOM 669 C C . PHE A 1 90 ? -5.793 3.055 -6.936 1.00 96.44 90 PHE A C 1
ATOM 671 O O . PHE A 1 90 ? -5.175 3.361 -5.917 1.00 96.44 90 PHE A O 1
ATOM 678 N N . THR A 1 91 ? -7.090 2.765 -6.920 1.00 95.81 91 THR A N 1
ATOM 679 C CA . THR A 1 91 ? -7.898 2.747 -5.695 1.00 95.81 91 THR A CA 1
ATOM 680 C C . THR A 1 91 ? -8.686 1.444 -5.609 1.00 95.81 91 THR A C 1
ATOM 682 O O . THR A 1 91 ? -8.710 0.658 -6.558 1.00 95.81 91 THR A O 1
ATOM 685 N N . THR A 1 92 ? -9.348 1.207 -4.480 1.00 92.19 92 THR A N 1
ATOM 686 C CA . THR A 1 92 ? -10.235 0.050 -4.298 1.00 92.19 92 THR A CA 1
ATOM 687 C C . THR A 1 92 ? -11.556 0.162 -5.067 1.00 92.19 92 THR A C 1
ATOM 689 O O . THR A 1 92 ? -12.248 -0.840 -5.224 1.00 92.19 92 THR A O 1
ATOM 692 N N . THR A 1 93 ? -11.922 1.353 -5.557 1.00 89.88 93 THR A N 1
ATOM 693 C CA . THR A 1 93 ? -13.257 1.627 -6.126 1.00 89.88 93 THR A CA 1
ATOM 694 C C . THR A 1 93 ? -13.244 2.172 -7.552 1.00 89.88 93 THR A C 1
ATOM 696 O O . THR A 1 93 ? -14.274 2.139 -8.219 1.00 89.88 93 THR A O 1
ATOM 699 N N . SER A 1 94 ? -12.106 2.664 -8.045 1.00 82.19 94 SER A N 1
ATOM 700 C CA . SER A 1 94 ? -11.981 3.276 -9.372 1.00 82.19 94 SER A CA 1
ATOM 701 C C . SER A 1 94 ? -11.029 2.485 -10.264 1.00 82.19 94 SER A C 1
ATOM 703 O O . SER A 1 94 ? -9.892 2.232 -9.868 1.00 82.19 94 SER A O 1
ATOM 705 N N . GLY A 1 95 ? -11.454 2.176 -11.488 1.00 80.19 95 GLY A N 1
ATOM 706 C CA . GLY A 1 95 ? -10.674 1.416 -12.467 1.00 80.19 95 GLY A CA 1
ATOM 707 C C . GLY A 1 95 ? -11.473 0.235 -13.013 1.00 80.19 95 GLY A C 1
ATOM 708 O O . GLY A 1 95 ? -12.682 0.146 -12.809 1.00 80.19 95 GLY A O 1
ATOM 709 N N . SER A 1 96 ? -10.802 -0.684 -13.707 1.00 74.31 96 SER A N 1
ATOM 710 C CA . SER A 1 96 ? -11.419 -1.924 -14.188 1.00 74.31 96 SER A CA 1
ATOM 711 C C . SER A 1 96 ? -10.507 -3.129 -13.959 1.00 74.31 96 SER A C 1
ATOM 713 O O . SER A 1 96 ? -9.280 -3.020 -14.020 1.00 74.31 96 SER A O 1
ATOM 715 N N . GLY A 1 97 ? -11.109 -4.288 -13.678 1.00 83.25 97 GLY A N 1
ATOM 716 C CA . GLY A 1 97 ? -10.410 -5.571 -13.585 1.00 83.25 97 GLY A CA 1
ATOM 717 C C . GLY A 1 97 ? -9.198 -5.550 -12.649 1.00 83.25 97 GLY A C 1
ATOM 718 O O . GLY A 1 97 ? -9.320 -5.332 -11.450 1.00 83.25 97 GLY A O 1
ATOM 719 N N . ALA A 1 98 ? -8.007 -5.801 -13.190 1.00 83.75 98 ALA A N 1
ATOM 720 C CA . ALA A 1 98 ? -6.779 -5.870 -12.399 1.00 83.75 98 ALA A CA 1
ATOM 721 C C . ALA A 1 98 ? -6.163 -4.497 -12.059 1.00 83.75 98 ALA A C 1
ATOM 723 O O . ALA A 1 98 ? -5.167 -4.460 -11.340 1.00 83.75 98 ALA A O 1
ATOM 724 N N . GLN A 1 99 ? -6.743 -3.395 -12.550 1.00 86.94 99 GLN A N 1
ATOM 725 C CA . GLN A 1 99 ? -6.309 -2.020 -12.271 1.00 86.94 99 GLN A CA 1
ATOM 726 C C . GLN A 1 99 ? -7.040 -1.390 -11.075 1.00 86.94 99 GLN A C 1
ATOM 728 O O . GLN A 1 99 ? -6.845 -0.216 -10.787 1.00 86.94 99 GLN A O 1
ATOM 733 N N . ILE A 1 100 ? -7.886 -2.145 -10.374 1.00 94.19 100 ILE A N 1
ATOM 734 C CA . ILE A 1 100 ? -8.330 -1.780 -9.026 1.00 94.19 100 ILE A CA 1
ATOM 735 C C . ILE A 1 100 ? -7.429 -2.449 -7.992 1.00 94.19 100 ILE A C 1
ATOM 737 O O . ILE A 1 100 ? -6.912 -3.549 -8.216 1.00 94.19 100 ILE A O 1
ATOM 741 N N . VAL A 1 101 ? -7.265 -1.799 -6.843 1.00 97.25 101 VAL A N 1
ATOM 742 C CA . VAL A 1 101 ? -6.613 -2.409 -5.685 1.00 97.25 101 VAL A CA 1
ATOM 743 C C . VAL A 1 101 ? -7.572 -3.434 -5.093 1.00 97.25 101 VAL A C 1
ATOM 745 O O . VAL A 1 101 ? -8.617 -3.089 -4.547 1.00 97.25 101 VAL A O 1
ATOM 748 N N . ARG A 1 102 ? -7.230 -4.711 -5.243 1.00 96.25 102 ARG A N 1
ATOM 749 C CA . ARG A 1 102 ? -8.037 -5.846 -4.788 1.00 96.25 102 ARG A CA 1
ATOM 750 C C . ARG A 1 102 ? -7.489 -6.372 -3.475 1.00 96.25 102 ARG A C 1
ATOM 752 O O . ARG A 1 102 ? -6.274 -6.429 -3.295 1.00 96.25 102 ARG A O 1
ATOM 759 N N . VAL A 1 103 ? -8.388 -6.801 -2.600 1.00 96.69 103 VAL A N 1
ATOM 760 C CA . VAL A 1 103 ? -8.049 -7.545 -1.388 1.00 96.69 103 VAL A CA 1
ATOM 761 C C . VAL A 1 103 ? -8.182 -9.041 -1.663 1.00 96.69 103 VAL A C 1
ATOM 763 O O . VAL A 1 103 ? -9.182 -9.494 -2.217 1.00 96.69 103 VAL A O 1
ATOM 766 N N . ASP A 1 104 ? -7.164 -9.804 -1.287 1.00 97.06 104 ASP A N 1
ATOM 767 C CA . ASP A 1 104 ? -7.168 -11.261 -1.295 1.00 97.06 104 ASP A CA 1
ATOM 768 C C . ASP A 1 104 ? -7.041 -11.731 0.154 1.00 97.06 104 ASP A C 1
ATOM 770 O O . ASP A 1 104 ? -5.963 -11.708 0.747 1.00 97.06 104 ASP A O 1
ATOM 774 N N . VAL A 1 105 ? -8.176 -12.093 0.751 1.00 96.19 105 VAL A N 1
ATOM 775 C CA . VAL A 1 105 ? -8.251 -12.480 2.167 1.00 96.19 105 VAL A CA 1
ATOM 776 C C . VAL A 1 105 ? -7.600 -13.845 2.403 1.00 96.19 105 VAL A C 1
ATOM 778 O O . VAL A 1 105 ? -7.032 -14.072 3.468 1.00 96.19 105 VAL A O 1
ATOM 781 N N . THR A 1 106 ? -7.631 -14.736 1.409 1.00 96.62 106 THR A N 1
ATOM 782 C CA . THR A 1 106 ? -7.039 -16.075 1.501 1.00 96.62 106 THR A CA 1
ATOM 783 C C . THR A 1 106 ? -5.518 -15.999 1.510 1.00 96.62 106 THR A C 1
ATOM 785 O O . THR A 1 106 ? -4.883 -16.587 2.382 1.00 96.62 106 THR A O 1
ATOM 788 N N . ASN A 1 107 ? -4.935 -15.230 0.587 1.00 96.50 107 ASN A N 1
ATOM 789 C CA . ASN A 1 107 ? -3.488 -15.005 0.532 1.00 96.50 107 ASN A CA 1
ATOM 790 C C . ASN A 1 107 ? -3.020 -13.854 1.437 1.00 96.50 107 ASN A C 1
ATOM 792 O O . ASN A 1 107 ? -1.830 -13.551 1.486 1.00 96.50 107 ASN A O 1
ATOM 796 N N . GLN A 1 108 ? -3.955 -13.219 2.147 1.00 97.75 108 GLN A N 1
ATOM 797 C CA . GLN A 1 108 ? -3.733 -12.129 3.090 1.00 97.75 108 GLN A CA 1
ATOM 798 C C . GLN A 1 108 ? -2.881 -10.977 2.530 1.00 97.75 108 GLN A C 1
ATOM 800 O O . GLN A 1 108 ? -1.873 -10.570 3.121 1.00 97.75 108 GLN A O 1
ATOM 805 N N . LEU A 1 109 ? -3.284 -10.467 1.365 1.00 98.25 109 LEU A N 1
ATOM 806 C CA . LEU A 1 109 ? -2.590 -9.391 0.666 1.00 98.25 109 LEU A CA 1
ATOM 807 C C . LEU A 1 109 ? -3.550 -8.438 -0.044 1.00 98.25 109 LEU A C 1
ATOM 809 O O . LEU A 1 109 ? -4.708 -8.755 -0.317 1.00 98.25 109 LEU A O 1
ATOM 813 N N . TYR A 1 110 ? -3.019 -7.278 -0.402 1.00 98.50 110 TYR A N 1
ATOM 814 C CA . TYR A 1 110 ? -3.589 -6.380 -1.392 1.00 98.50 110 TYR A CA 1
ATOM 815 C C . TYR A 1 110 ? -2.794 -6.487 -2.692 1.00 98.50 110 TYR A C 1
ATOM 817 O O . TYR A 1 110 ? -1.574 -6.681 -2.680 1.00 98.50 110 TYR A O 1
ATOM 825 N N . THR A 1 111 ? -3.476 -6.357 -3.828 1.00 98.00 111 THR A N 1
ATOM 826 C CA . THR A 1 111 ? -2.833 -6.442 -5.140 1.00 98.00 111 THR A CA 1
ATOM 827 C C . THR A 1 111 ? -3.472 -5.548 -6.193 1.00 98.00 111 THR A C 1
ATOM 829 O O . THR A 1 111 ? -4.694 -5.450 -6.303 1.00 98.00 111 THR A O 1
ATOM 832 N N . VAL A 1 112 ? -2.627 -4.943 -7.023 1.00 97.56 112 VAL A N 1
ATOM 833 C CA . VAL A 1 112 ? -3.010 -4.246 -8.253 1.00 97.56 112 VAL A CA 1
ATOM 834 C C . VAL A 1 112 ? -1.980 -4.534 -9.342 1.00 97.56 112 VAL A C 1
ATOM 836 O O . VAL A 1 112 ? -0.807 -4.751 -9.049 1.00 97.56 112 VAL A O 1
ATOM 839 N N . ASN A 1 113 ? -2.407 -4.556 -10.601 1.00 95.25 113 ASN A N 1
ATOM 840 C CA . ASN A 1 113 ? -1.514 -4.696 -11.742 1.00 95.25 113 ASN A CA 1
ATOM 841 C C . ASN A 1 113 ? -1.303 -3.336 -12.400 1.00 95.25 113 ASN A C 1
ATOM 843 O O . ASN A 1 113 ? -2.245 -2.738 -12.928 1.00 95.25 113 ASN A O 1
ATOM 847 N N . TRP A 1 114 ? -0.053 -2.884 -12.421 1.00 94.00 114 TRP A N 1
ATOM 848 C CA . TRP A 1 114 ? 0.339 -1.729 -13.211 1.00 94.00 114 TRP A CA 1
ATOM 849 C C . TRP A 1 114 ? 0.753 -2.181 -14.609 1.00 94.00 114 TRP A C 1
ATOM 851 O O . TRP A 1 114 ? 1.579 -3.080 -14.769 1.00 94.00 114 TRP A O 1
ATOM 861 N N . ASN A 1 115 ? 0.142 -1.573 -15.624 1.00 91.25 115 ASN A N 1
ATOM 862 C CA . ASN A 1 115 ? 0.524 -1.777 -17.013 1.00 91.25 115 ASN A CA 1
ATOM 863 C C . ASN A 1 115 ? 1.786 -0.962 -17.313 1.00 91.25 115 ASN A C 1
ATOM 865 O O . ASN A 1 115 ? 1.727 0.264 -17.342 1.00 91.25 115 ASN A O 1
ATOM 869 N N . THR A 1 116 ? 2.876 -1.672 -17.566 1.00 89.06 116 THR A N 1
ATOM 870 C CA . THR A 1 116 ? 4.208 -1.148 -17.856 1.00 89.06 116 THR A CA 1
ATOM 871 C C . THR A 1 116 ? 4.567 -1.303 -19.333 1.00 89.06 116 THR A C 1
ATOM 873 O O . THR A 1 116 ? 5.687 -1.665 -19.685 1.00 89.06 116 THR A O 1
ATOM 876 N N . ASP A 1 117 ? 3.588 -1.100 -20.221 1.00 85.38 117 ASP A N 1
ATOM 877 C CA . ASP A 1 117 ? 3.817 -1.101 -21.664 1.00 85.38 117 ASP A CA 1
ATOM 878 C C . ASP A 1 117 ? 4.974 -0.150 -22.028 1.00 85.38 117 ASP A C 1
ATOM 880 O O . ASP A 1 117 ? 4.925 1.016 -21.628 1.00 85.38 117 ASP A O 1
ATOM 884 N N . PRO A 1 118 ? 5.978 -0.591 -22.811 1.00 78.81 118 PRO A N 1
ATOM 885 C CA . PRO A 1 118 ? 7.124 0.244 -23.172 1.00 78.81 118 PRO A CA 1
ATOM 886 C C . PRO A 1 118 ? 6.769 1.560 -23.877 1.00 78.81 118 PRO A C 1
ATOM 888 O O . PRO A 1 118 ? 7.572 2.489 -23.864 1.00 78.81 118 PRO A O 1
ATOM 891 N N . SER A 1 119 ? 5.586 1.668 -24.499 1.00 80.62 119 SER A N 1
ATOM 892 C CA . SER A 1 119 ? 5.127 2.927 -25.100 1.00 80.62 119 SER A CA 1
ATOM 893 C C . SER A 1 119 ? 4.698 3.971 -24.061 1.00 80.62 119 SER A C 1
ATOM 895 O O . SER A 1 119 ? 4.511 5.134 -24.412 1.00 80.62 119 SER A O 1
ATOM 897 N N . ARG A 1 120 ? 4.439 3.545 -22.821 1.00 83.00 120 ARG A N 1
ATOM 898 C CA . ARG A 1 120 ? 4.004 4.383 -21.693 1.00 83.00 120 ARG A CA 1
ATOM 899 C C . ARG A 1 120 ? 5.101 4.526 -20.652 1.00 83.00 120 ARG A C 1
ATOM 901 O O . ARG A 1 120 ? 5.285 5.621 -20.141 1.00 83.00 120 ARG A O 1
ATOM 908 N N . GLU A 1 121 ? 5.826 3.436 -20.411 1.00 89.25 121 GLU A N 1
ATOM 909 C CA . GLU A 1 121 ? 6.929 3.334 -19.457 1.00 89.25 121 GLU A CA 1
ATOM 910 C C . GLU A 1 121 ? 8.220 2.960 -20.203 1.00 89.25 121 GLU A C 1
ATOM 912 O O . GLU A 1 121 ? 8.559 1.776 -20.308 1.00 89.25 121 GLU A O 1
ATOM 917 N N . PRO A 1 122 ? 8.930 3.936 -20.797 1.00 84.38 122 PRO A N 1
ATOM 918 C CA . PRO A 1 122 ? 10.153 3.662 -21.535 1.00 84.38 122 PRO A CA 1
ATOM 919 C C . PRO A 1 122 ? 11.234 3.013 -20.665 1.00 84.38 122 PRO A C 1
ATOM 921 O O . PRO A 1 122 ? 11.342 3.249 -19.462 1.00 84.38 122 PRO A O 1
ATOM 924 N N . VAL A 1 123 ? 12.096 2.221 -21.302 1.00 85.19 123 VAL A N 1
ATOM 925 C CA . VAL A 1 123 ? 13.300 1.699 -20.645 1.00 85.19 123 VAL A CA 1
ATOM 926 C C . VAL A 1 123 ? 14.180 2.866 -20.187 1.00 85.19 123 VAL A C 1
ATOM 928 O O . VAL A 1 123 ? 14.406 3.813 -20.939 1.00 85.19 123 VAL A O 1
ATOM 931 N N . GLY A 1 124 ? 14.686 2.782 -18.958 1.00 83.56 124 GLY A N 1
ATOM 932 C CA . GLY A 1 124 ? 15.451 3.832 -18.287 1.00 83.56 124 GLY A CA 1
ATOM 933 C C . GLY A 1 124 ? 14.605 4.770 -17.423 1.00 83.56 124 GLY A C 1
ATOM 934 O O . GLY A 1 124 ? 15.170 5.643 -16.769 1.00 83.56 124 GLY A O 1
ATOM 935 N N . SER A 1 125 ? 13.279 4.610 -17.395 1.00 87.06 125 SER A N 1
ATOM 936 C CA . SER A 1 125 ? 12.418 5.346 -16.469 1.00 87.06 125 SER A CA 1
ATOM 937 C C . SER A 1 125 ? 12.517 4.801 -15.042 1.00 87.06 125 SER A C 1
ATOM 939 O O . SER A 1 125 ? 12.559 3.586 -14.837 1.00 87.06 125 SER A O 1
ATOM 941 N N . SER A 1 126 ? 12.487 5.721 -14.077 1.00 88.12 126 SER A N 1
ATOM 942 C CA . SER A 1 126 ? 12.468 5.460 -12.636 1.00 88.12 126 SER A CA 1
ATOM 943 C C . SER A 1 126 ? 11.180 6.003 -12.036 1.00 88.12 126 SER A C 1
ATOM 945 O O . SER A 1 126 ? 10.778 7.127 -12.344 1.00 88.12 126 SER A O 1
ATOM 947 N N . PHE A 1 127 ? 10.554 5.225 -11.162 1.00 91.69 127 PHE A N 1
ATOM 948 C CA . PHE A 1 127 ? 9.308 5.594 -10.503 1.00 91.69 127 PHE A CA 1
ATOM 949 C C . PHE A 1 127 ? 9.344 5.233 -9.028 1.00 91.69 127 PHE A C 1
ATOM 951 O O . PHE A 1 127 ? 9.969 4.249 -8.647 1.00 91.69 127 PHE A O 1
ATOM 958 N N . ARG A 1 128 ? 8.564 5.949 -8.214 1.00 94.00 128 ARG A N 1
ATOM 959 C CA . ARG A 1 128 ? 8.260 5.530 -6.842 1.00 94.00 128 ARG A CA 1
ATOM 960 C C . ARG A 1 128 ? 6.829 5.058 -6.731 1.00 94.00 128 ARG A C 1
ATOM 962 O O . ARG A 1 128 ? 5.898 5.799 -7.026 1.00 94.00 128 ARG A O 1
ATOM 969 N N . ILE A 1 129 ? 6.656 3.836 -6.252 1.00 96.00 129 ILE A N 1
ATOM 970 C CA . ILE A 1 129 ? 5.359 3.279 -5.892 1.00 96.00 129 ILE A CA 1
ATOM 971 C C . ILE A 1 129 ? 5.134 3.571 -4.412 1.00 96.00 129 ILE A C 1
ATOM 973 O O . ILE A 1 129 ? 5.939 3.160 -3.581 1.00 96.00 129 ILE A O 1
ATOM 977 N N . ALA A 1 130 ? 4.045 4.247 -4.063 1.00 96.69 130 ALA A N 1
ATOM 978 C CA . ALA A 1 130 ? 3.669 4.548 -2.686 1.00 96.69 130 ALA A CA 1
ATOM 979 C C . ALA A 1 130 ? 2.296 3.954 -2.352 1.00 96.69 130 ALA A C 1
ATOM 981 O O . ALA A 1 130 ? 1.349 4.080 -3.133 1.00 96.69 130 ALA A O 1
ATOM 982 N N . VAL A 1 131 ? 2.171 3.338 -1.173 1.00 98.12 131 VAL A N 1
ATOM 983 C CA . VAL A 1 131 ? 0.876 2.896 -0.634 1.00 98.12 131 VAL A CA 1
ATOM 984 C C . VAL A 1 131 ? 0.411 3.874 0.428 1.00 98.12 131 VAL A C 1
ATOM 986 O O . VAL A 1 131 ? 1.106 4.127 1.413 1.00 98.12 131 VAL A O 1
ATOM 989 N N . ILE A 1 132 ? -0.788 4.409 0.227 1.00 94.38 132 ILE A N 1
ATOM 990 C CA . ILE A 1 132 ? -1.365 5.466 1.046 1.00 94.38 132 ILE A CA 1
ATOM 991 C C . ILE A 1 132 ? -2.694 4.998 1.627 1.00 94.38 132 ILE A C 1
ATOM 993 O O . ILE A 1 132 ? -3.561 4.506 0.908 1.00 94.38 132 ILE A O 1
ATOM 997 N N . VAL A 1 133 ? -2.898 5.221 2.923 1.00 90.88 133 VAL A N 1
ATOM 998 C CA . VAL A 1 133 ? -4.188 5.018 3.597 1.00 90.88 133 VAL A CA 1
ATOM 999 C C . VAL A 1 133 ? -4.509 6.268 4.407 1.00 90.88 133 VAL A C 1
ATOM 1001 O O . VAL A 1 133 ? -3.669 6.755 5.154 1.00 90.88 133 VAL A O 1
ATOM 1004 N N . HIS A 1 134 ? -5.708 6.833 4.236 1.00 82.56 134 HIS A N 1
ATOM 1005 C CA . HIS A 1 134 ? -6.138 8.058 4.934 1.00 82.56 134 HIS A CA 1
ATOM 1006 C C . HIS A 1 134 ? -5.106 9.212 4.893 1.00 82.56 134 HIS A C 1
ATOM 1008 O O . HIS A 1 134 ? -4.994 9.980 5.844 1.00 82.56 134 HIS A O 1
ATOM 1014 N N . LYS A 1 135 ? -4.383 9.358 3.767 1.00 78.75 135 LYS A N 1
ATOM 1015 C CA . LYS A 1 135 ? -3.290 10.332 3.520 1.00 78.75 135 LYS A CA 1
ATOM 1016 C C . LYS A 1 135 ? -1.940 10.021 4.185 1.00 78.75 135 LYS A C 1
ATOM 1018 O O . LYS A 1 135 ? -0.988 10.760 3.950 1.00 78.75 135 LYS A O 1
ATOM 1023 N N . ALA A 1 136 ? -1.824 8.947 4.959 1.00 86.12 136 ALA A N 1
ATOM 1024 C CA . ALA A 1 136 ? -0.546 8.469 5.474 1.00 86.12 136 ALA A CA 1
ATOM 1025 C C . ALA A 1 136 ? 0.119 7.535 4.454 1.00 86.12 136 ALA A C 1
ATOM 1027 O O . ALA A 1 136 ? -0.511 6.585 3.990 1.00 86.12 136 ALA A O 1
ATOM 1028 N N . VAL A 1 137 ? 1.386 7.792 4.120 1.00 92.50 137 VAL A N 1
ATOM 1029 C CA . VAL A 1 137 ? 2.217 6.848 3.357 1.00 92.50 137 VAL A CA 1
ATOM 1030 C C . VAL A 1 137 ? 2.638 5.730 4.306 1.00 92.50 137 VAL A C 1
ATOM 1032 O O . VAL A 1 137 ? 3.337 5.988 5.283 1.00 92.50 137 VAL A O 1
ATOM 1035 N N . LEU A 1 138 ? 2.206 4.499 4.034 1.00 94.50 138 LEU A N 1
ATOM 1036 C CA . LEU A 1 138 ? 2.572 3.332 4.846 1.00 94.50 138 LEU A CA 1
ATOM 1037 C C . LEU A 1 138 ? 3.923 2.748 4.439 1.00 94.50 138 LEU A C 1
ATOM 1039 O O . LEU A 1 138 ? 4.673 2.270 5.284 1.00 94.50 138 LEU A O 1
ATOM 1043 N N . GLY A 1 139 ? 4.239 2.836 3.152 1.00 95.31 139 GLY A N 1
ATOM 1044 C CA . GLY A 1 139 ? 5.520 2.434 2.602 1.00 95.31 139 GLY A CA 1
ATOM 1045 C C . GLY A 1 139 ? 5.635 2.811 1.136 1.00 95.31 139 GLY A C 1
ATOM 1046 O O . GLY A 1 139 ? 4.646 3.162 0.480 1.00 95.31 139 GLY A O 1
ATOM 1047 N N . PHE A 1 140 ? 6.863 2.757 0.635 1.00 96.00 140 PHE A N 1
ATOM 1048 C CA . PHE A 1 140 ? 7.169 3.015 -0.765 1.00 96.00 140 PHE A CA 1
ATOM 1049 C C . PHE A 1 140 ? 8.276 2.093 -1.275 1.00 96.00 140 PHE A C 1
ATOM 1051 O O . PHE A 1 140 ? 9.030 1.530 -0.481 1.00 96.00 140 PHE A O 1
ATOM 1058 N N . ALA A 1 141 ? 8.349 1.930 -2.590 1.00 94.25 141 ALA A N 1
ATOM 1059 C CA . ALA A 1 141 ? 9.424 1.237 -3.282 1.00 94.25 141 ALA A CA 1
ATOM 1060 C C . ALA A 1 141 ? 9.726 1.959 -4.595 1.00 94.25 141 ALA A C 1
ATOM 1062 O O . ALA A 1 141 ? 8.811 2.226 -5.380 1.00 94.25 141 ALA A O 1
ATOM 1063 N N . ASP A 1 142 ? 10.995 2.264 -4.825 1.00 92.00 142 ASP A N 1
ATOM 1064 C CA . ASP A 1 142 ? 11.459 2.734 -6.124 1.00 92.00 142 ASP A CA 1
ATOM 1065 C C . ASP A 1 142 ? 11.522 1.558 -7.113 1.00 92.00 142 ASP A C 1
ATOM 1067 O O . ASP A 1 142 ? 11.779 0.420 -6.727 1.00 92.00 142 ASP A O 1
ATOM 1071 N N . VAL A 1 143 ? 11.242 1.797 -8.390 1.00 89.56 143 VAL A N 1
ATOM 1072 C CA . VAL A 1 143 ? 11.295 0.787 -9.451 1.00 89.56 143 VAL A CA 1
ATOM 1073 C C . VAL A 1 143 ? 11.837 1.422 -10.721 1.00 89.56 143 VAL A C 1
ATOM 1075 O O . VAL A 1 143 ? 11.303 2.423 -11.200 1.00 89.56 143 VAL A O 1
ATOM 1078 N N . ASP A 1 144 ? 12.837 0.770 -11.306 1.00 87.56 144 ASP A N 1
ATOM 1079 C CA . ASP A 1 144 ? 13.391 1.132 -12.607 1.00 87.56 144 ASP A CA 1
ATOM 1080 C C . ASP A 1 144 ? 12.922 0.156 -13.689 1.00 87.56 144 ASP A C 1
ATOM 1082 O O . ASP A 1 144 ? 12.907 -1.063 -13.487 1.00 87.56 144 ASP A O 1
ATOM 1086 N N . ILE A 1 145 ? 12.573 0.679 -14.865 1.00 87.19 145 ILE A N 1
ATOM 1087 C CA . ILE A 1 145 ? 12.289 -0.130 -16.054 1.00 87.19 145 ILE A CA 1
ATOM 1088 C C . ILE A 1 145 ? 13.611 -0.393 -16.778 1.00 87.19 145 ILE A C 1
ATOM 1090 O O . ILE A 1 145 ? 14.099 0.441 -17.537 1.00 87.19 145 ILE A O 1
ATOM 1094 N N . VAL A 1 146 ? 14.216 -1.558 -16.545 1.00 82.19 146 VAL A N 1
ATOM 1095 C CA . VAL A 1 146 ? 15.571 -1.885 -17.039 1.00 82.19 146 VAL A CA 1
ATOM 1096 C C . VAL A 1 146 ? 15.601 -2.585 -18.393 1.00 82.19 146 VAL A C 1
ATOM 1098 O O . VAL A 1 146 ? 16.656 -2.701 -19.014 1.00 82.19 146 VAL A O 1
ATOM 1101 N N . GLY A 1 147 ? 14.457 -3.036 -18.898 1.00 78.00 147 GLY A N 1
ATOM 1102 C CA . GLY A 1 147 ? 14.388 -3.638 -20.221 1.00 78.00 147 GLY A CA 1
ATOM 1103 C C . GLY A 1 147 ? 12.970 -3.987 -20.635 1.00 78.00 147 GLY A C 1
ATOM 1104 O O . GLY A 1 147 ? 12.030 -3.930 -19.844 1.00 78.00 147 GLY A O 1
ATOM 1105 N N . THR A 1 148 ? 12.808 -4.395 -21.893 1.00 75.25 148 THR A N 1
ATOM 1106 C CA . THR A 1 148 ? 11.513 -4.904 -22.356 1.00 75.25 148 THR A CA 1
ATOM 1107 C C . THR A 1 148 ? 11.136 -6.131 -21.532 1.00 75.25 148 THR A C 1
ATOM 1109 O O . THR A 1 148 ? 11.847 -7.134 -21.535 1.00 75.25 148 THR A O 1
ATOM 1112 N N . GLY A 1 149 ? 10.027 -6.040 -20.802 1.00 76.75 149 GLY A N 1
ATOM 1113 C CA . GLY A 1 149 ? 9.567 -7.114 -19.932 1.00 76.75 149 GLY A CA 1
ATOM 1114 C C . GLY A 1 149 ? 10.334 -7.287 -18.623 1.00 76.75 149 GLY A C 1
ATOM 1115 O O . GLY A 1 149 ? 10.163 -8.322 -17.979 1.00 76.75 149 GLY A O 1
ATOM 1116 N N . LYS A 1 150 ? 11.145 -6.305 -18.210 1.00 80.00 150 LYS A N 1
ATOM 1117 C CA . LYS A 1 150 ? 11.915 -6.354 -16.964 1.00 80.00 150 LYS A CA 1
ATOM 1118 C C . LYS A 1 150 ? 11.847 -5.037 -16.196 1.00 80.00 150 LYS A C 1
ATOM 1120 O O . LYS A 1 150 ? 12.025 -3.965 -16.771 1.00 80.00 150 LYS A O 1
ATOM 1125 N N . ALA A 1 151 ? 11.646 -5.146 -14.891 1.00 81.62 151 ALA A N 1
ATOM 1126 C CA . ALA A 1 151 ? 11.837 -4.069 -13.925 1.00 81.62 151 ALA A CA 1
ATOM 1127 C C . ALA A 1 151 ? 12.914 -4.475 -12.911 1.00 81.62 151 ALA A C 1
ATOM 1129 O O . ALA A 1 151 ? 13.321 -5.631 -12.902 1.00 81.62 151 ALA A O 1
ATOM 1130 N N . THR A 1 152 ? 13.362 -3.566 -12.055 1.00 82.56 152 THR A N 1
ATOM 1131 C CA . THR A 1 152 ? 14.325 -3.891 -10.991 1.00 82.56 152 THR A CA 1
ATOM 1132 C C . THR A 1 152 ? 13.624 -4.151 -9.662 1.00 82.56 152 THR A C 1
ATOM 1134 O O . THR A 1 152 ? 12.681 -3.458 -9.285 1.00 82.56 152 THR A O 1
ATOM 1137 N N . ASN A 1 153 ? 14.109 -5.144 -8.925 1.00 78.12 153 ASN A N 1
ATOM 1138 C CA . ASN A 1 153 ? 13.779 -5.396 -7.532 1.00 78.12 153 ASN A CA 1
ATOM 1139 C C . ASN A 1 153 ? 14.551 -4.396 -6.671 1.00 78.12 153 ASN A C 1
ATOM 1141 O O . ASN A 1 153 ? 15.775 -4.488 -6.582 1.00 78.12 153 ASN A O 1
ATOM 1145 N N . ALA A 1 154 ? 13.870 -3.465 -6.012 1.00 70.50 154 ALA A N 1
ATOM 1146 C CA . ALA A 1 154 ? 14.582 -2.410 -5.295 1.00 70.50 154 ALA A CA 1
ATOM 1147 C C . ALA A 1 154 ? 15.320 -2.865 -4.023 1.00 70.50 154 ALA A C 1
ATOM 1149 O O . ALA A 1 154 ? 16.159 -2.121 -3.535 1.00 70.50 154 ALA A O 1
ATOM 1150 N N . ASN A 1 155 ? 15.112 -4.088 -3.523 1.00 69.25 155 ASN A N 1
ATOM 1151 C CA . ASN A 1 155 ? 15.924 -4.614 -2.415 1.00 69.25 155 ASN A CA 1
ATOM 1152 C C . ASN A 1 155 ? 17.231 -5.254 -2.880 1.00 69.25 155 ASN A C 1
ATOM 1154 O O . ASN A 1 155 ? 18.242 -5.185 -2.188 1.00 69.25 155 ASN A O 1
ATOM 1158 N N . THR A 1 156 ? 17.207 -5.934 -4.023 1.00 68.62 156 THR A N 1
ATOM 1159 C CA . THR A 1 156 ? 18.343 -6.749 -4.485 1.00 68.62 156 THR A CA 1
ATOM 1160 C C . THR A 1 156 ? 19.071 -6.144 -5.679 1.00 68.62 156 THR A C 1
ATOM 1162 O O . THR A 1 156 ? 20.140 -6.625 -6.041 1.00 68.62 156 THR A O 1
ATOM 1165 N N . GLY A 1 157 ? 18.488 -5.131 -6.326 1.00 70.56 157 GLY A N 1
ATOM 1166 C CA . GLY A 1 157 ? 18.948 -4.614 -7.614 1.00 70.56 157 GLY A CA 1
ATOM 1167 C C . GLY A 1 157 ? 18.807 -5.617 -8.768 1.00 70.56 157 GLY A C 1
ATOM 1168 O O . GLY A 1 157 ? 19.250 -5.330 -9.874 1.00 70.56 157 GLY A O 1
ATOM 1169 N N . GLY A 1 158 ? 18.230 -6.799 -8.521 1.00 74.94 158 GLY A N 1
ATOM 1170 C CA . GLY A 1 158 ? 18.049 -7.849 -9.520 1.00 74.94 158 GLY A CA 1
ATOM 1171 C C . GLY A 1 158 ? 16.816 -7.635 -10.396 1.00 74.94 158 GLY A C 1
ATOM 1172 O O . GLY A 1 158 ? 15.922 -6.867 -10.056 1.00 74.94 158 GLY A O 1
ATOM 1173 N N . ASP A 1 159 ? 16.737 -8.360 -11.510 1.00 78.25 159 ASP A N 1
ATOM 1174 C CA . ASP A 1 159 ? 15.606 -8.260 -12.435 1.00 78.25 159 ASP A CA 1
ATOM 1175 C C . ASP A 1 159 ? 14.324 -8.892 -11.858 1.00 78.25 159 ASP A C 1
ATOM 1177 O O . ASP A 1 159 ? 14.300 -10.044 -11.419 1.00 78.25 159 ASP A O 1
ATOM 1181 N N . VAL A 1 160 ? 13.219 -8.160 -11.967 1.00 79.88 160 VAL A N 1
ATOM 1182 C CA . VAL A 1 160 ? 11.840 -8.618 -11.803 1.00 79.88 160 VAL A CA 1
ATOM 1183 C C . VAL A 1 160 ? 11.227 -8.846 -13.186 1.00 79.88 160 VAL A C 1
ATOM 1185 O O . VAL A 1 160 ? 11.047 -7.882 -13.941 1.00 79.88 160 VAL A O 1
ATOM 1188 N N . PRO A 1 161 ? 10.861 -10.090 -13.544 1.00 77.25 161 PRO A N 1
ATOM 1189 C CA . PRO A 1 161 ? 10.167 -10.343 -14.796 1.00 77.25 161 PRO A CA 1
ATOM 1190 C C . PRO A 1 161 ? 8.763 -9.733 -14.755 1.00 77.25 161 PRO A C 1
ATOM 1192 O O . PRO A 1 161 ? 7.993 -9.951 -13.816 1.00 77.25 161 PRO A O 1
ATOM 1195 N N . LEU A 1 162 ? 8.413 -8.994 -15.804 1.00 82.25 162 LEU A N 1
ATOM 1196 C CA . LEU A 1 162 ? 7.069 -8.465 -15.994 1.00 82.25 162 LEU A CA 1
ATOM 1197 C C . LEU A 1 162 ? 6.164 -9.551 -16.580 1.00 82.25 162 LEU A C 1
ATOM 1199 O O . LEU A 1 162 ? 6.529 -10.256 -17.524 1.00 82.25 162 LEU A O 1
ATOM 1203 N N . VAL A 1 163 ? 4.941 -9.656 -16.065 1.00 76.81 163 VAL A N 1
ATOM 1204 C CA . VAL A 1 163 ? 3.945 -10.599 -16.586 1.00 76.81 163 VAL A CA 1
ATOM 1205 C C . VAL A 1 163 ? 3.588 -10.195 -18.015 1.00 76.81 163 VAL A C 1
ATOM 1207 O O . VAL A 1 163 ? 3.288 -9.029 -18.282 1.00 76.81 163 VAL A O 1
ATOM 1210 N N . ASN A 1 164 ? 3.671 -11.151 -18.947 1.00 74.69 1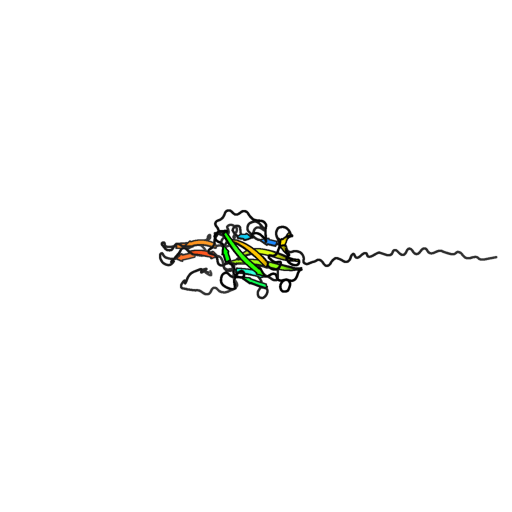64 ASN A N 1
ATOM 1211 C CA . ASN A 1 164 ? 3.520 -10.931 -20.393 1.00 74.69 164 ASN A CA 1
ATOM 1212 C C . ASN A 1 164 ? 4.407 -9.793 -20.945 1.00 74.69 164 ASN A C 1
ATOM 1214 O O . ASN A 1 164 ? 4.084 -9.182 -21.961 1.00 74.69 164 ASN A O 1
ATOM 1218 N N . GLY A 1 165 ? 5.502 -9.469 -20.250 1.00 76.56 165 GLY A N 1
ATOM 1219 C CA . GLY A 1 165 ? 6.431 -8.405 -20.612 1.00 76.56 165 GLY A CA 1
ATOM 1220 C C . GLY A 1 165 ? 5.911 -6.969 -20.447 1.00 76.56 165 GLY A C 1
ATOM 1221 O O . GLY A 1 165 ? 6.590 -6.046 -20.884 1.00 76.56 165 GLY A O 1
ATOM 1222 N N . ARG A 1 166 ? 4.719 -6.761 -19.867 1.00 85.75 166 ARG A N 1
ATOM 1223 C CA . ARG A 1 166 ? 4.045 -5.442 -19.828 1.00 85.75 166 ARG A CA 1
ATOM 1224 C C . ARG A 1 166 ? 3.268 -5.170 -18.546 1.00 85.75 166 ARG A C 1
ATOM 1226 O O . ARG A 1 166 ? 2.415 -4.290 -18.498 1.00 85.75 166 ARG A O 1
ATOM 1233 N N . THR A 1 167 ? 3.430 -5.992 -17.521 1.00 90.50 167 THR A N 1
ATOM 1234 C CA . THR A 1 167 ? 2.681 -5.816 -16.279 1.00 90.50 167 THR A CA 1
ATOM 1235 C C . THR A 1 167 ? 3.573 -6.061 -15.086 1.00 90.50 167 THR A C 1
ATOM 1237 O O . THR A 1 167 ? 4.166 -7.133 -14.970 1.00 90.50 167 THR A O 1
ATOM 1240 N N . LEU A 1 168 ? 3.610 -5.087 -14.181 1.00 93.19 168 LEU A N 1
ATOM 1241 C CA . LEU A 1 168 ? 4.190 -5.237 -12.857 1.00 93.19 168 LEU A CA 1
ATOM 1242 C C . LEU A 1 168 ? 3.064 -5.499 -11.845 1.00 93.19 168 LEU A C 1
ATOM 1244 O O . LEU A 1 168 ? 2.255 -4.603 -11.581 1.00 93.19 168 LEU A O 1
ATOM 1248 N N . PRO A 1 169 ? 2.975 -6.712 -11.270 1.00 94.88 169 PRO A N 1
ATOM 1249 C CA . PRO A 1 169 ? 2.107 -6.961 -10.130 1.00 94.88 169 PRO A CA 1
ATOM 1250 C C . PRO A 1 169 ? 2.654 -6.232 -8.904 1.00 94.88 169 PRO A C 1
ATOM 1252 O O . PRO A 1 169 ? 3.757 -6.517 -8.442 1.00 94.88 169 PRO A O 1
ATOM 1255 N N . ILE A 1 170 ? 1.859 -5.328 -8.350 1.00 96.81 170 ILE A N 1
ATOM 1256 C CA . ILE A 1 170 ? 2.152 -4.634 -7.102 1.00 96.81 170 ILE A CA 1
ATOM 1257 C C . ILE A 1 170 ? 1.397 -5.379 -6.007 1.00 96.81 170 ILE A C 1
ATOM 1259 O O . ILE A 1 170 ? 0.165 -5.460 -6.040 1.00 96.81 170 ILE A O 1
ATOM 1263 N N . LYS A 1 171 ? 2.134 -5.972 -5.067 1.00 97.88 171 LYS A N 1
ATOM 1264 C CA . LYS A 1 171 ? 1.574 -6.738 -3.950 1.00 97.88 171 LYS A CA 1
ATOM 1265 C C . LYS A 1 171 ? 2.145 -6.233 -2.639 1.00 97.88 171 LYS A C 1
ATOM 1267 O O . LYS A 1 171 ? 3.351 -6.029 -2.526 1.00 97.88 171 LYS A O 1
ATOM 1272 N N . PHE A 1 172 ? 1.274 -6.063 -1.659 1.00 98.50 172 PHE A N 1
ATOM 1273 C CA . PHE A 1 172 ? 1.653 -5.607 -0.331 1.00 98.50 172 PHE A CA 1
ATOM 1274 C C . PHE A 1 172 ? 0.701 -6.172 0.717 1.00 98.50 172 PHE A C 1
ATOM 1276 O O . PHE A 1 172 ? -0.437 -6.542 0.422 1.00 98.50 172 PHE A O 1
ATOM 1283 N N . ARG A 1 173 ? 1.171 -6.231 1.956 1.00 98.38 173 ARG A N 1
ATOM 1284 C CA . ARG A 1 173 ? 0.394 -6.618 3.129 1.00 98.38 173 ARG A CA 1
ATOM 1285 C C . ARG A 1 173 ? 0.316 -5.427 4.072 1.00 98.38 173 ARG A C 1
ATOM 1287 O O . ARG A 1 173 ? 1.307 -4.730 4.275 1.00 98.38 173 ARG A O 1
ATOM 1294 N N . ILE A 1 174 ? -0.863 -5.228 4.652 1.00 97.44 174 ILE A N 1
ATOM 1295 C CA . ILE A 1 174 ? -1.077 -4.269 5.732 1.00 97.44 174 ILE A CA 1
ATOM 1296 C C . ILE A 1 174 ? -1.638 -5.040 6.920 1.00 97.44 174 ILE A C 1
ATOM 1298 O O . ILE A 1 174 ? -2.608 -5.786 6.770 1.00 97.44 174 ILE A O 1
ATOM 1302 N N . GLU A 1 175 ? -1.010 -4.887 8.074 1.00 96.06 175 GLU A N 1
ATOM 1303 C CA . GLU A 1 175 ? -1.436 -5.501 9.325 1.00 96.06 175 GLU A CA 1
ATOM 1304 C C . GLU A 1 175 ? -2.211 -4.507 10.196 1.00 96.06 175 GLU A C 1
ATOM 1306 O O . GLU A 1 175 ? -2.137 -3.290 9.998 1.00 96.06 175 GLU A O 1
ATOM 1311 N N . ASP A 1 176 ? -2.979 -5.025 11.155 1.00 90.25 176 ASP A N 1
ATOM 1312 C CA . ASP A 1 176 ? -3.550 -4.197 12.219 1.00 90.25 176 ASP A CA 1
ATOM 1313 C C . ASP A 1 176 ? -2.409 -3.444 12.938 1.00 90.25 176 ASP A C 1
ATOM 1315 O O . ASP A 1 176 ? -1.353 -4.018 13.208 1.00 90.25 176 ASP A O 1
ATOM 1319 N N . GLY A 1 177 ? -2.599 -2.152 13.222 1.00 88.44 177 GLY A N 1
ATOM 1320 C CA . GLY A 1 177 ? -1.565 -1.280 13.791 1.00 88.44 177 GLY A CA 1
ATOM 1321 C C . GLY A 1 177 ? -0.802 -0.452 12.755 1.00 88.44 177 GLY A C 1
ATOM 1322 O O . GLY A 1 177 ? -0.065 0.458 13.125 1.00 88.44 177 GLY A O 1
ATOM 1323 N N . ALA A 1 178 ? -0.982 -0.689 11.450 1.00 91.12 178 ALA A N 1
ATOM 1324 C CA . ALA A 1 178 ? -0.257 0.061 10.420 1.00 91.12 178 ALA A CA 1
ATOM 1325 C C . ALA A 1 178 ? -0.598 1.553 10.372 1.00 91.12 178 ALA A C 1
ATOM 1327 O O . ALA A 1 178 ? 0.230 2.350 9.942 1.00 91.12 178 ALA A O 1
ATOM 1328 N N . LEU A 1 179 ? -1.780 1.976 10.813 1.00 87.44 179 LEU A N 1
ATOM 1329 C CA . LEU A 1 179 ? -2.103 3.406 10.856 1.00 87.44 179 LEU A CA 1
ATOM 1330 C C . LEU A 1 179 ? -1.581 4.090 12.124 1.00 87.44 179 LEU A C 1
ATOM 1332 O O . LEU A 1 179 ? -1.552 5.318 12.193 1.00 87.44 179 LEU A O 1
ATOM 1336 N N . CYS A 1 180 ? -1.143 3.286 13.091 1.00 86.62 180 CYS A N 1
ATOM 1337 C CA . CYS A 1 180 ? -0.624 3.698 14.381 1.00 86.62 180 CYS A CA 1
ATOM 1338 C C . CYS A 1 180 ? 0.568 2.844 14.809 1.00 86.62 180 CYS A C 1
ATOM 1340 O O . CYS A 1 180 ? 0.503 2.150 15.827 1.00 86.62 180 CYS A O 1
ATOM 1342 N N . PRO A 1 181 ? 1.659 2.852 14.028 1.00 81.81 181 PRO A N 1
ATOM 1343 C CA . PRO A 1 181 ? 2.750 1.941 14.291 1.00 81.81 181 PRO A CA 1
ATOM 1344 C C . PRO A 1 181 ? 3.456 2.316 15.595 1.00 81.81 181 PRO A C 1
ATOM 1346 O O . PRO A 1 181 ? 3.556 3.489 15.955 1.00 81.81 181 PRO A O 1
ATOM 1349 N N . SER A 1 182 ? 3.988 1.316 16.293 1.00 76.06 182 SER A N 1
ATOM 1350 C CA . SER A 1 182 ? 4.656 1.487 17.592 1.00 76.06 182 SER A CA 1
ATOM 1351 C C . SER A 1 182 ? 5.880 2.410 17.554 1.00 76.06 182 SER A C 1
ATOM 1353 O O . SER A 1 182 ? 6.273 2.955 18.581 1.00 76.06 182 SER A O 1
ATOM 1355 N N . ASN A 1 183 ? 6.471 2.614 16.376 1.00 75.31 183 ASN A N 1
ATOM 1356 C CA . ASN A 1 183 ? 7.570 3.550 16.146 1.00 75.31 183 ASN A CA 1
ATOM 1357 C C . ASN A 1 183 ? 7.106 4.973 15.771 1.00 75.31 183 ASN A C 1
ATOM 1359 O O . ASN A 1 183 ? 7.939 5.824 15.458 1.00 75.31 183 ASN A O 1
ATOM 1363 N N . SER A 1 184 ? 5.799 5.251 15.792 1.00 75.12 184 SER A N 1
ATOM 1364 C CA . SER A 1 184 ? 5.252 6.587 15.556 1.00 75.12 184 SER A CA 1
ATOM 1365 C C . SER A 1 184 ? 5.562 7.522 16.726 1.00 75.12 184 SER A C 1
ATOM 1367 O O . SER A 1 184 ? 5.255 7.229 17.878 1.00 75.12 184 SER A O 1
ATOM 1369 N N . THR A 1 185 ? 6.094 8.706 16.422 1.00 77.50 185 THR A N 1
ATOM 1370 C CA . THR A 1 185 ? 6.197 9.823 17.379 1.00 77.50 185 THR A CA 1
ATOM 1371 C C . THR A 1 185 ? 4.910 10.650 17.458 1.00 77.50 185 THR A C 1
ATOM 1373 O O . THR A 1 185 ? 4.788 11.540 18.301 1.00 77.50 185 THR A O 1
ATOM 1376 N N . LEU A 1 186 ? 3.950 10.390 16.565 1.00 79.44 186 LEU A N 1
ATOM 1377 C CA . LEU A 1 186 ? 2.671 11.085 16.516 1.00 79.44 186 LEU A CA 1
ATOM 1378 C C . LEU A 1 186 ? 1.686 10.466 17.503 1.00 79.44 186 LEU A C 1
ATOM 1380 O O . LEU A 1 186 ? 1.586 9.244 17.599 1.00 79.44 186 LEU A O 1
ATOM 1384 N N . ASP A 1 187 ? 0.909 11.324 18.169 1.00 84.38 187 ASP A N 1
ATOM 1385 C CA . ASP A 1 187 ? -0.223 10.871 18.970 1.00 84.38 187 ASP A CA 1
ATOM 1386 C C . ASP A 1 187 ? -1.302 10.273 18.066 1.00 84.38 187 ASP A C 1
ATOM 1388 O O . ASP A 1 187 ? -1.780 10.922 17.126 1.00 84.38 187 ASP A O 1
ATOM 1392 N N . CYS A 1 188 ? -1.647 9.018 18.325 1.00 87.06 188 CYS A N 1
ATOM 1393 C CA . CYS A 1 188 ? -2.583 8.277 17.509 1.00 87.06 188 CYS A CA 1
ATOM 1394 C C . CYS A 1 188 ? -3.189 7.097 18.293 1.00 87.06 188 CYS A C 1
ATOM 1396 O O . CYS A 1 188 ? -2.707 6.754 19.371 1.00 87.06 188 CYS A O 1
ATOM 1398 N N . THR A 1 189 ? -4.269 6.503 17.789 1.00 87.25 189 THR A N 1
ATOM 1399 C CA . THR A 1 189 ? -4.798 5.213 18.255 1.00 87.25 189 THR A CA 1
ATOM 1400 C C . THR A 1 189 ? -5.507 4.488 17.116 1.00 87.25 189 THR A C 1
ATOM 1402 O O . THR A 1 189 ? -6.124 5.125 16.259 1.00 87.25 189 THR A O 1
ATOM 1405 N N . GLU A 1 190 ? -5.434 3.161 17.106 1.00 86.25 190 GLU A N 1
ATOM 1406 C CA . GLU A 1 190 ? -6.241 2.295 16.251 1.00 86.25 190 GLU A CA 1
ATOM 1407 C C . GLU A 1 190 ? -7.022 1.339 17.152 1.00 86.25 190 GLU A C 1
ATOM 1409 O O . GLU A 1 190 ? -6.446 0.638 17.983 1.00 86.25 190 GLU A O 1
ATOM 1414 N N . HIS A 1 191 ? -8.346 1.335 17.021 1.00 84.12 191 HIS A N 1
ATOM 1415 C CA . HIS A 1 191 ? -9.216 0.540 17.874 1.00 84.12 191 HIS A CA 1
ATOM 1416 C C . HIS A 1 191 ? -10.395 -0.023 17.086 1.00 84.12 191 HIS A C 1
ATOM 1418 O O . HIS A 1 191 ? -10.950 0.637 16.208 1.00 84.12 191 HIS A O 1
ATOM 1424 N N . MET A 1 192 ? -10.804 -1.249 17.403 1.00 84.81 192 MET A N 1
ATOM 1425 C CA . MET A 1 192 ? -11.999 -1.847 16.817 1.00 84.81 192 MET A CA 1
ATOM 1426 C C . MET A 1 192 ? -13.224 -1.456 17.645 1.00 84.81 192 MET A C 1
ATOM 1428 O O . MET A 1 192 ? -13.408 -1.943 18.756 1.00 84.81 192 MET A O 1
ATOM 1432 N N . ALA A 1 193 ? -14.071 -0.592 17.092 1.00 89.81 193 ALA A N 1
ATOM 1433 C CA . ALA A 1 193 ? -15.338 -0.222 17.702 1.00 89.81 193 ALA A CA 1
ATOM 1434 C C . ALA A 1 193 ? -16.392 -1.310 17.451 1.00 89.81 193 ALA A C 1
ATOM 1436 O O . ALA A 1 193 ? -16.585 -1.747 16.312 1.00 89.81 193 ALA A O 1
ATOM 1437 N N . SER A 1 194 ? -17.084 -1.731 18.509 1.00 91.69 194 SER A N 1
ATOM 1438 C CA . SER A 1 194 ? -18.095 -2.790 18.474 1.00 91.69 194 SER A CA 1
ATOM 1439 C C . SER A 1 194 ? -19.525 -2.226 18.476 1.00 91.69 194 SER A C 1
ATOM 1441 O O . SER A 1 194 ? -19.800 -1.287 19.219 1.00 91.69 194 SER A O 1
ATOM 1443 N N . PRO A 1 195 ? -20.471 -2.813 17.715 1.00 91.75 195 PRO A N 1
ATOM 1444 C CA . PRO A 1 195 ? -21.878 -2.393 17.683 1.00 91.75 195 PRO A CA 1
ATOM 1445 C C . PRO A 1 195 ? -22.620 -2.420 19.019 1.00 91.75 195 PRO A C 1
ATOM 1447 O O . PRO A 1 195 ? -23.466 -1.570 19.265 1.00 91.75 195 PRO A O 1
ATOM 1450 N N . GLY A 1 196 ? -22.361 -3.428 19.857 1.00 92.81 196 GLY A N 1
ATOM 1451 C CA . GLY A 1 196 ? -23.201 -3.746 21.018 1.00 92.81 196 GLY A CA 1
ATOM 1452 C C . GLY A 1 196 ? -22.838 -3.020 22.312 1.00 92.81 196 GLY A C 1
ATOM 1453 O O . GLY A 1 196 ? -23.480 -3.256 23.330 1.00 92.81 196 GLY A O 1
ATOM 1454 N N . THR A 1 197 ? -21.805 -2.182 22.299 1.00 93.69 197 THR A N 1
ATOM 1455 C CA . THR A 1 197 ? -21.266 -1.529 23.494 1.00 93.69 197 THR A CA 1
ATOM 1456 C C . THR A 1 197 ? -20.900 -0.089 23.189 1.00 93.69 197 THR A C 1
ATOM 1458 O O . THR A 1 197 ? -20.594 0.250 22.047 1.00 93.69 197 THR A O 1
ATOM 1461 N N . ASP A 1 198 ? -20.884 0.747 24.220 1.00 95.44 198 ASP A N 1
ATOM 1462 C CA . ASP A 1 198 ? -20.287 2.072 24.130 1.00 95.44 198 ASP A CA 1
ATOM 1463 C C . ASP A 1 198 ? -18.781 1.940 23.876 1.00 95.44 198 ASP A C 1
ATOM 1465 O O . ASP A 1 198 ? -18.092 1.161 24.537 1.00 95.44 198 ASP A O 1
ATOM 1469 N N . ASN A 1 199 ? -18.263 2.700 22.913 1.00 93.38 199 ASN A N 1
ATOM 1470 C CA . ASN A 1 199 ? -16.842 2.728 22.589 1.00 93.38 199 ASN A CA 1
ATOM 1471 C C . ASN A 1 199 ? -16.298 4.126 22.880 1.00 93.38 199 ASN A C 1
ATOM 1473 O O . ASN A 1 199 ? -16.654 5.087 22.198 1.00 93.38 199 ASN A O 1
ATOM 1477 N N . THR A 1 200 ? -15.398 4.226 23.854 1.00 94.94 200 THR A N 1
ATOM 1478 C CA . THR A 1 200 ? -14.601 5.432 24.103 1.00 94.94 200 THR A CA 1
ATOM 1479 C C . THR A 1 200 ? -13.194 5.174 23.596 1.00 94.94 200 THR A C 1
ATOM 1481 O O . THR A 1 200 ? -12.478 4.338 24.141 1.00 94.94 200 THR A O 1
ATOM 1484 N N . ILE A 1 201 ? -12.805 5.874 22.534 1.00 92.00 201 ILE A N 1
ATOM 1485 C CA . ILE A 1 201 ? -11.534 5.657 21.843 1.00 92.00 201 ILE A CA 1
ATOM 1486 C C . ILE A 1 201 ? -10.719 6.930 21.983 1.00 92.00 201 ILE A C 1
ATOM 1488 O O . ILE A 1 201 ? -11.147 7.990 21.534 1.00 92.00 201 ILE A O 1
ATOM 1492 N N . VAL A 1 202 ? -9.560 6.826 22.621 1.00 90.50 202 VAL A N 1
ATOM 1493 C CA . VAL A 1 202 ? -8.697 7.959 22.961 1.00 90.50 202 VAL A CA 1
ATOM 1494 C C . VAL A 1 202 ? -7.296 7.678 22.430 1.00 90.50 202 VAL A C 1
ATOM 1496 O O . VAL A 1 202 ? -6.835 6.536 22.459 1.00 90.50 202 VAL A O 1
ATOM 1499 N N . SER A 1 203 ? -6.644 8.706 21.892 1.00 89.25 203 SER A N 1
ATOM 1500 C CA . SER A 1 203 ? -5.268 8.628 21.405 1.00 89.25 203 SER A CA 1
ATOM 1501 C C . SER A 1 203 ? -4.284 8.327 22.543 1.00 89.25 203 SER A C 1
ATOM 1503 O O . SER A 1 203 ? -4.586 8.576 23.711 1.00 89.25 203 SER A O 1
ATOM 1505 N N . ASN A 1 204 ? -3.110 7.779 22.222 1.00 85.12 204 ASN A N 1
ATOM 1506 C CA . ASN A 1 204 ? -2.116 7.343 23.213 1.00 85.12 204 ASN A CA 1
ATOM 1507 C C . ASN A 1 204 ? -1.753 8.431 24.244 1.00 85.12 204 ASN A C 1
ATOM 1509 O O . ASN A 1 204 ? -1.674 8.151 25.439 1.00 85.12 204 ASN A O 1
ATOM 1513 N N . ASN A 1 205 ? -1.589 9.679 23.801 1.00 86.25 205 ASN A N 1
ATOM 1514 C CA . ASN A 1 205 ? -1.292 10.834 24.657 1.00 86.25 205 ASN A CA 1
ATOM 1515 C C . ASN A 1 205 ? -2.552 11.603 25.084 1.00 86.25 205 ASN A C 1
ATOM 1517 O O . ASN A 1 205 ? -2.446 12.706 25.618 1.00 86.25 205 ASN A O 1
ATOM 1521 N N . GLN A 1 206 ? -3.737 11.046 24.825 1.00 88.31 206 GLN A N 1
ATOM 1522 C CA . GLN A 1 206 ? -5.043 11.586 25.200 1.00 88.31 206 GLN A CA 1
ATOM 1523 C C . GLN A 1 206 ? -5.351 12.987 24.649 1.00 88.31 206 GLN A C 1
ATOM 1525 O O . GLN A 1 206 ? -6.194 13.701 25.190 1.00 88.31 206 GLN A O 1
ATOM 1530 N N . GLN A 1 207 ? -4.704 13.396 23.554 1.00 87.19 207 GLN A N 1
ATOM 1531 C CA . GLN A 1 207 ? -4.945 14.708 22.939 1.00 87.19 207 GLN A CA 1
ATOM 1532 C C . GLN A 1 207 ? -6.193 14.711 22.048 1.00 87.19 207 GLN A C 1
ATOM 1534 O O . GLN A 1 207 ? -6.751 15.770 21.757 1.00 87.19 207 GLN A O 1
ATOM 1539 N N . ALA A 1 208 ? -6.647 13.535 21.615 1.00 88.69 208 ALA A N 1
ATOM 1540 C CA . ALA A 1 208 ? -7.831 13.365 20.792 1.00 88.69 208 ALA A CA 1
ATOM 1541 C C . ALA A 1 208 ? -8.617 12.121 21.211 1.00 88.69 208 ALA A C 1
ATOM 1543 O O . ALA A 1 208 ? -8.079 11.164 21.763 1.00 88.69 208 ALA A O 1
ATOM 1544 N N . GLY A 1 209 ? -9.913 12.125 20.923 1.00 90.56 209 GLY A N 1
ATOM 1545 C CA . GLY A 1 209 ? -10.773 10.990 21.198 1.00 90.56 209 GLY A CA 1
ATOM 1546 C C . GLY A 1 209 ? -12.101 11.095 20.471 1.00 90.56 209 GLY A C 1
ATOM 1547 O O . GLY A 1 209 ? -12.467 12.153 19.956 1.00 90.56 209 GLY A O 1
ATOM 1548 N N . THR A 1 210 ? -12.819 9.984 20.434 1.00 92.62 210 THR A N 1
ATOM 1549 C CA . THR A 1 210 ? -14.196 9.912 19.963 1.00 92.62 210 THR A CA 1
ATOM 1550 C C . THR A 1 210 ? -14.999 8.968 20.847 1.00 92.62 210 THR A C 1
ATOM 1552 O O . THR A 1 210 ? -14.450 8.067 21.487 1.00 92.62 210 THR A O 1
ATOM 1555 N N . PHE A 1 211 ? -16.305 9.195 20.881 1.00 94.56 211 PHE A N 1
ATOM 1556 C CA . PHE A 1 211 ? -17.265 8.342 21.558 1.00 94.56 211 PHE A CA 1
ATOM 1557 C C . PHE A 1 211 ? -18.279 7.839 20.537 1.00 94.56 211 PHE A C 1
ATOM 1559 O O . PHE A 1 211 ? -18.866 8.630 19.796 1.00 94.56 211 PHE A O 1
ATOM 1566 N N . ILE A 1 212 ? -18.482 6.525 20.505 1.00 93.81 212 ILE A N 1
ATOM 1567 C CA . ILE A 1 212 ? -19.453 5.863 19.637 1.00 93.81 212 ILE A CA 1
ATOM 1568 C C . ILE A 1 212 ? -20.404 5.075 20.543 1.00 93.81 212 ILE A C 1
ATOM 1570 O O . ILE A 1 212 ? -19.973 4.064 21.106 1.00 93.81 212 ILE A O 1
ATOM 1574 N N . PRO A 1 213 ? -21.666 5.514 20.707 1.00 95.62 213 PRO A N 1
ATOM 1575 C CA . PRO A 1 213 ? -22.604 4.839 21.594 1.00 95.62 213 PRO A CA 1
ATOM 1576 C C . PRO A 1 213 ? -22.995 3.455 21.068 1.00 95.62 213 PRO A C 1
ATOM 1578 O O . PRO A 1 213 ? -22.974 3.203 19.857 1.00 95.62 213 PRO A O 1
ATOM 1581 N N . ALA A 1 214 ? -23.411 2.578 21.979 1.00 94.75 214 ALA A N 1
ATOM 1582 C CA . ALA A 1 214 ? -23.990 1.285 21.649 1.00 94.75 214 ALA A CA 1
ATOM 1583 C C . ALA A 1 214 ? -25.148 1.449 20.645 1.00 94.75 214 ALA A C 1
ATOM 1585 O O . ALA A 1 214 ? -25.995 2.334 20.768 1.00 94.75 214 ALA A O 1
ATOM 1586 N N . GLY A 1 215 ? -25.174 0.597 19.623 1.00 93.12 215 GLY A N 1
ATOM 1587 C CA . GLY A 1 215 ? -26.156 0.624 18.538 1.00 93.12 215 GLY A CA 1
ATOM 1588 C C . GLY A 1 215 ? -25.858 1.619 17.409 1.00 93.12 215 GLY A C 1
ATOM 1589 O O . GLY A 1 215 ? -26.547 1.581 16.392 1.00 93.12 215 GLY A O 1
ATOM 1590 N N . ALA A 1 216 ? -24.833 2.477 17.521 1.00 94.00 216 ALA A N 1
ATOM 1591 C CA . ALA A 1 216 ? -24.476 3.416 16.448 1.00 94.00 216 ALA A CA 1
ATOM 1592 C C . ALA A 1 216 ? -23.798 2.750 15.237 1.00 94.00 216 ALA A C 1
ATOM 1594 O O . ALA A 1 216 ? -23.769 3.325 14.147 1.00 94.00 216 ALA A O 1
ATOM 1595 N N . LEU A 1 217 ? -23.241 1.550 15.414 1.00 91.56 217 LEU A N 1
ATOM 1596 C CA . LEU A 1 217 ? -22.620 0.761 14.352 1.00 91.56 217 LEU A CA 1
ATOM 1597 C C . LEU A 1 217 ? -23.474 -0.473 14.058 1.00 91.56 217 LEU A C 1
ATOM 1599 O O . LEU A 1 217 ? -24.024 -1.078 14.970 1.00 91.56 217 LEU A O 1
ATOM 1603 N N . SER A 1 218 ? -23.547 -0.883 12.792 1.00 92.00 218 SER A N 1
ATOM 1604 C CA . SER A 1 218 ? -24.208 -2.131 12.376 1.00 92.00 218 SER A CA 1
ATOM 1605 C C . SER A 1 218 ? -23.255 -3.330 12.305 1.00 92.00 218 SER A C 1
ATOM 1607 O O . SER A 1 218 ? -23.699 -4.471 12.219 1.00 92.00 218 SER A O 1
ATOM 1609 N N . GLN A 1 219 ? -21.947 -3.078 12.332 1.00 86.19 219 GLN A N 1
ATOM 1610 C CA . GLN A 1 219 ? -20.875 -4.073 12.279 1.00 86.19 219 GLN A CA 1
ATOM 1611 C C . GLN A 1 219 ? -19.618 -3.514 12.966 1.00 86.19 219 GLN A C 1
ATOM 1613 O O . GLN A 1 219 ? -19.528 -2.293 13.123 1.00 86.19 219 GLN A O 1
ATOM 1618 N N . PRO A 1 220 ? -18.644 -4.351 13.369 1.00 82.62 220 PRO A N 1
ATOM 1619 C CA . PRO A 1 220 ? -17.365 -3.858 13.867 1.00 82.62 220 PRO A CA 1
ATOM 1620 C C . PRO A 1 220 ? -16.672 -2.947 12.847 1.00 82.62 220 PRO A C 1
ATOM 1622 O O . PRO A 1 220 ? -16.597 -3.279 11.662 1.00 82.62 220 PRO A O 1
ATOM 1625 N N . VAL A 1 221 ? -16.158 -1.804 13.303 1.00 82.75 221 VAL A N 1
ATOM 1626 C CA . VAL A 1 221 ? -15.428 -0.841 12.462 1.00 82.75 221 VAL A CA 1
ATOM 1627 C C . VAL A 1 221 ? -14.083 -0.533 13.103 1.00 82.75 221 VAL A C 1
ATOM 1629 O O . VAL A 1 221 ? -14.005 -0.267 14.299 1.00 82.75 221 VAL A O 1
ATOM 1632 N N . THR A 1 222 ? -13.014 -0.544 12.310 1.00 81.31 222 THR A N 1
ATOM 1633 C CA . THR A 1 222 ? -11.717 -0.041 12.765 1.00 81.31 222 THR A CA 1
ATOM 1634 C C . THR A 1 222 ? -11.739 1.481 12.738 1.00 81.31 222 THR A C 1
ATOM 1636 O O . THR A 1 222 ? -11.890 2.096 11.683 1.00 81.31 222 THR A O 1
ATOM 1639 N N . VAL A 1 223 ? -11.611 2.082 13.913 1.00 84.94 223 VAL A N 1
ATOM 1640 C CA . VAL A 1 223 ? -11.502 3.522 14.109 1.00 84.94 223 VAL A CA 1
ATOM 1641 C C . VAL A 1 223 ? -10.039 3.849 14.319 1.00 84.94 223 VAL A C 1
ATOM 1643 O O . VAL A 1 223 ? -9.386 3.291 15.199 1.00 84.94 223 VAL A O 1
ATOM 1646 N N . THR A 1 224 ? -9.538 4.790 13.530 1.00 83.75 224 THR A N 1
ATOM 1647 C CA . THR A 1 224 ? -8.181 5.296 13.687 1.00 83.75 224 THR A CA 1
ATOM 1648 C C . THR A 1 224 ? -8.225 6.794 13.926 1.00 83.75 224 THR A C 1
ATOM 1650 O O . THR A 1 224 ? -8.826 7.545 13.154 1.00 83.75 224 THR A O 1
ATOM 1653 N N . ILE A 1 225 ? -7.566 7.229 14.992 1.00 85.75 225 ILE A N 1
ATOM 1654 C CA . ILE A 1 225 ? -7.304 8.634 15.280 1.00 85.75 225 ILE A CA 1
ATOM 1655 C C . ILE A 1 225 ? -5.827 8.857 14.991 1.00 85.75 225 ILE A C 1
ATOM 1657 O O . ILE A 1 225 ? -4.979 8.233 15.616 1.00 85.75 225 ILE A O 1
ATOM 1661 N N . VAL A 1 226 ? -5.517 9.733 14.042 1.00 77.38 226 VAL A N 1
ATOM 1662 C CA . VAL A 1 226 ? -4.142 10.096 13.678 1.00 77.38 226 VAL A CA 1
ATOM 1663 C C . VAL A 1 226 ? -4.010 11.607 13.644 1.00 77.38 226 VAL A C 1
ATOM 1665 O O . VAL A 1 226 ? -4.957 12.321 13.301 1.00 77.38 226 VAL A O 1
ATOM 1668 N N . ARG A 1 227 ? -2.822 12.116 13.974 1.00 73.88 227 ARG A N 1
ATOM 1669 C CA . ARG A 1 227 ? -2.522 13.539 13.816 1.00 73.88 227 ARG A CA 1
ATOM 1670 C C . ARG A 1 227 ? -2.599 13.931 12.336 1.00 73.88 227 ARG A C 1
ATOM 1672 O O . ARG A 1 227 ? -1.966 13.308 11.488 1.00 73.88 227 ARG A O 1
ATOM 1679 N N . CYS A 1 228 ? -3.320 15.008 12.032 1.00 59.44 228 CYS A N 1
ATOM 1680 C CA . CYS A 1 228 ? -3.338 15.585 10.690 1.00 59.44 228 CYS A CA 1
ATOM 1681 C C . CYS A 1 228 ? -2.033 16.371 10.443 1.00 59.44 228 CYS A C 1
ATOM 1683 O O . CYS A 1 228 ? -1.727 17.276 11.228 1.00 59.44 228 CYS A O 1
ATOM 1685 N N . PRO A 1 229 ? -1.260 16.087 9.379 1.00 55.53 229 PRO A N 1
ATOM 1686 C CA . PRO A 1 229 ? -0.171 16.962 8.966 1.00 55.53 229 PRO A CA 1
ATOM 1687 C C . PRO A 1 229 ? -0.790 18.253 8.412 1.00 55.53 229 PRO A C 1
ATOM 1689 O O . PRO A 1 229 ? -1.440 18.272 7.368 1.00 55.53 229 PRO A O 1
ATOM 1692 N N . SER A 1 230 ? -0.689 19.339 9.170 1.00 49.47 230 SER A N 1
ATOM 1693 C CA . SER A 1 230 ? -1.382 20.591 8.880 1.00 49.47 230 SER A CA 1
ATOM 1694 C C . SER A 1 230 ? -0.804 21.321 7.663 1.00 49.47 230 SER A C 1
ATOM 1696 O O . SER A 1 230 ? 0.302 21.850 7.728 1.00 49.47 230 SER A O 1
ATOM 1698 N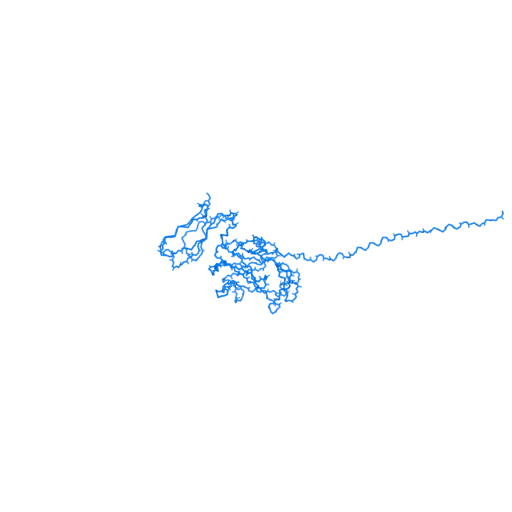 N . SER A 1 231 ? -1.621 21.464 6.615 1.00 39.34 231 SER A N 1
ATOM 1699 C CA . SER A 1 231 ? -1.696 22.698 5.809 1.00 39.34 231 SER A CA 1
ATOM 1700 C C . SER A 1 231 ? -3.097 23.027 5.265 1.00 39.34 231 SER A C 1
ATOM 1702 O O . SER A 1 231 ? -3.249 24.023 4.563 1.00 39.34 231 SER A O 1
ATOM 1704 N N . ARG A 1 232 ? -4.158 22.269 5.593 1.00 41.50 232 ARG A N 1
ATOM 1705 C CA . ARG A 1 232 ? -5.535 22.647 5.224 1.00 41.50 232 ARG A CA 1
ATOM 1706 C C . ARG A 1 232 ? -6.513 22.455 6.382 1.00 41.50 232 ARG A C 1
ATOM 1708 O O . ARG A 1 232 ? -6.556 21.405 7.015 1.00 41.50 232 ARG A O 1
ATOM 1715 N N . THR A 1 233 ? -7.258 23.523 6.633 1.00 34.25 233 THR A N 1
ATOM 1716 C CA . THR A 1 233 ? -8.286 23.757 7.650 1.00 34.25 233 THR A CA 1
ATOM 1717 C C . THR A 1 233 ? -9.240 22.570 7.813 1.00 34.25 233 THR A C 1
ATOM 1719 O O . THR A 1 233 ? -9.807 22.088 6.833 1.00 34.25 233 THR A O 1
ATOM 1722 N N . ALA A 1 234 ? -9.441 22.102 9.049 1.00 36.62 234 ALA A N 1
ATOM 1723 C CA . ALA A 1 234 ? -10.418 21.064 9.361 1.00 36.62 234 ALA A CA 1
ATOM 1724 C C . ALA A 1 234 ? -11.841 21.629 9.223 1.00 36.62 234 ALA A C 1
ATOM 1726 O O . ALA A 1 234 ? -12.232 22.535 9.956 1.00 36.62 234 ALA A O 1
ATOM 1727 N N . THR A 1 235 ? -12.619 21.106 8.277 1.00 32.25 235 THR A N 1
ATOM 1728 C CA . THR A 1 235 ? -14.067 21.330 8.221 1.00 32.25 235 THR A CA 1
ATOM 1729 C C . THR A 1 235 ? -14.731 20.322 9.155 1.00 32.25 235 THR A C 1
ATOM 1731 O O . THR A 1 235 ? -14.514 19.118 9.030 1.00 32.25 235 THR A O 1
ATOM 1734 N N . ILE A 1 236 ? -15.501 20.820 10.121 1.00 31.88 236 ILE A N 1
ATOM 1735 C CA . ILE A 1 236 ? -16.279 20.008 11.060 1.00 31.88 236 ILE A CA 1
ATOM 1736 C C . ILE A 1 236 ? -17.365 19.277 10.258 1.00 31.88 236 ILE A C 1
ATOM 1738 O O . ILE A 1 236 ? -18.241 19.924 9.691 1.00 31.88 236 ILE A O 1
ATOM 1742 N N . PHE A 1 237 ? -17.319 17.944 10.211 1.00 31.11 237 PHE A N 1
ATOM 1743 C CA . PHE A 1 237 ? -18.417 17.124 9.697 1.00 31.11 237 PHE A CA 1
ATOM 1744 C C . PHE A 1 237 ? -19.119 16.407 10.858 1.00 31.11 237 PHE A C 1
ATOM 1746 O O . PHE A 1 237 ? -18.500 15.632 11.582 1.00 31.11 237 PHE A O 1
ATOM 1753 N N . SER A 1 238 ? -20.426 16.649 10.976 1.00 30.98 238 SER A N 1
ATOM 1754 C CA . SER A 1 238 ? -21.417 15.837 11.699 1.00 30.98 238 SER A CA 1
ATOM 1755 C C . SER A 1 238 ? -22.602 15.570 10.755 1.00 30.98 238 SER A C 1
ATOM 1757 O O . SER A 1 238 ? -22.842 16.407 9.883 1.00 30.98 238 SER A O 1
ATOM 1759 N N . PRO A 1 239 ? -23.418 14.513 10.938 1.00 40.31 239 PRO A N 1
ATOM 1760 C CA . PRO A 1 239 ? -23.187 13.280 11.676 1.00 40.31 239 PRO A CA 1
ATOM 1761 C C . PRO A 1 239 ? -22.702 12.144 10.755 1.00 40.31 239 PRO A C 1
ATOM 1763 O O . PRO A 1 239 ? -22.831 12.171 9.532 1.00 40.31 239 PRO A O 1
ATOM 1766 N N . ILE A 1 240 ? -22.116 11.141 11.399 1.00 38.97 240 ILE A N 1
ATOM 1767 C CA . ILE A 1 240 ? -21.486 9.949 10.833 1.00 38.97 240 ILE A CA 1
ATOM 1768 C C . ILE A 1 240 ? -22.448 9.194 9.903 1.00 38.97 240 ILE A C 1
ATOM 1770 O O . ILE A 1 240 ? -23.484 8.691 10.332 1.00 38.97 240 ILE A O 1
ATOM 1774 N N . ARG A 1 241 ? -22.048 9.032 8.639 1.00 30.09 241 ARG A N 1
ATOM 1775 C CA . ARG A 1 241 ? -22.491 7.927 7.782 1.00 30.09 241 ARG A CA 1
ATOM 1776 C C . ARG A 1 241 ? -21.241 7.106 7.461 1.00 30.09 241 ARG A C 1
ATOM 1778 O O . ARG A 1 241 ? -20.377 7.569 6.723 1.00 30.09 241 ARG A O 1
ATOM 1785 N N . ALA A 1 242 ? -21.098 5.949 8.106 1.00 32.81 242 ALA A N 1
ATOM 1786 C CA . ALA A 1 242 ? -19.952 5.047 7.939 1.00 32.81 242 ALA A CA 1
ATOM 1787 C C . ALA A 1 242 ? -19.835 4.565 6.467 1.00 32.81 242 ALA A C 1
ATOM 1789 O O . ALA A 1 242 ? -20.858 4.522 5.775 1.00 32.81 242 ALA A O 1
ATOM 1790 N N . PRO A 1 243 ? -18.618 4.238 5.968 1.00 39.91 243 PRO A N 1
ATOM 1791 C CA . PRO A 1 243 ? -17.817 3.145 6.540 1.00 39.91 243 PRO A CA 1
ATOM 1792 C C . PRO A 1 243 ? -16.447 3.516 7.138 1.00 39.91 243 PRO A C 1
ATOM 1794 O O . PRO A 1 243 ? -15.887 2.697 7.852 1.00 39.91 243 PRO A O 1
ATOM 1797 N N . THR A 1 244 ? -15.900 4.712 6.917 1.00 41.06 244 THR A N 1
ATOM 1798 C CA . THR A 1 244 ? -14.581 5.106 7.459 1.00 41.06 244 THR A CA 1
ATOM 1799 C C . THR A 1 244 ? -14.520 6.623 7.610 1.00 41.06 244 THR A C 1
ATOM 1801 O O . THR A 1 244 ? -14.461 7.336 6.609 1.00 41.06 244 THR A O 1
ATOM 1804 N N . SER A 1 245 ? -14.541 7.140 8.840 1.00 39.50 245 SER A N 1
ATOM 1805 C CA . SER A 1 245 ? -14.400 8.578 9.106 1.00 39.50 245 SER A CA 1
ATOM 1806 C C . SER A 1 245 ? -13.325 8.837 10.158 1.00 39.50 245 SER A C 1
ATOM 1808 O O . SER A 1 245 ? -13.449 8.386 11.294 1.00 39.50 245 SER A O 1
ATOM 1810 N N . SER A 1 246 ? -12.293 9.593 9.781 1.00 40.16 246 SER A N 1
ATOM 1811 C CA . SER A 1 246 ? -11.282 10.155 10.681 1.00 40.16 246 SER A CA 1
ATOM 1812 C C . SER A 1 246 ? -11.798 11.458 11.304 1.00 40.16 246 SER A C 1
ATOM 1814 O O . SER A 1 246 ? -12.222 12.352 10.567 1.00 40.16 246 SER A O 1
ATOM 1816 N N . MET A 1 247 ? -11.739 11.597 12.631 1.00 36.19 247 MET A N 1
ATOM 1817 C CA . MET A 1 247 ? -12.055 12.848 13.336 1.00 36.19 247 MET A CA 1
ATOM 1818 C C . MET A 1 247 ? -10.780 13.651 13.628 1.00 36.19 247 MET A C 1
ATOM 1820 O O . MET A 1 247 ? -9.809 13.111 14.150 1.00 36.19 247 MET A O 1
ATOM 1824 N N . CYS A 1 248 ? -10.809 14.953 13.325 1.00 36.56 248 CYS A N 1
ATOM 1825 C CA . CYS A 1 248 ? -9.750 15.914 13.643 1.00 36.56 248 CYS A CA 1
ATOM 1826 C C . CYS A 1 248 ? -10.269 16.938 14.659 1.00 36.56 248 CYS A C 1
ATOM 1828 O O . CYS A 1 248 ? -11.374 17.455 14.496 1.00 36.56 248 CYS A O 1
ATOM 1830 N N . ARG A 1 249 ? -9.448 17.297 15.651 1.00 30.16 249 ARG A N 1
ATOM 1831 C CA . ARG A 1 249 ? -9.682 18.439 16.544 1.00 30.16 249 ARG A CA 1
ATOM 1832 C C . ARG A 1 249 ? -8.458 19.362 16.505 1.00 30.16 249 ARG A C 1
ATOM 1834 O O . ARG A 1 249 ? -7.334 18.874 16.593 1.00 30.16 249 ARG A O 1
ATOM 1841 N N . SER A 1 250 ? -8.680 20.663 16.322 1.00 29.23 250 SER A N 1
ATOM 1842 C CA . SER A 1 250 ? -7.656 21.710 16.487 1.00 29.23 250 SER A CA 1
ATOM 1843 C C . SER A 1 250 ? -7.518 22.082 17.973 1.00 29.23 250 SER A C 1
ATOM 1845 O O . SER A 1 250 ? -8.503 21.905 18.696 1.00 29.23 250 SER A O 1
ATOM 1847 N N . PRO A 1 251 ? -6.345 22.566 18.429 1.00 40.16 251 PRO A N 1
ATOM 1848 C CA . PRO A 1 251 ? -6.183 23.119 19.777 1.00 40.16 251 PRO A CA 1
ATOM 1849 C C . PRO A 1 251 ? -7.134 24.291 20.045 1.00 40.16 251 PRO A C 1
ATOM 1851 O O . PRO A 1 251 ? -7.464 25.018 19.077 1.00 40.16 251 PRO A O 1
#

Sequence (251 aa):
MKRVVLVLLSFVAFVACRDEQSPTAAKGPAISAEIRDAVNGGGNPHFFWLPPIVAAPTFTGVFNPRLSPVVEICSQNVSPCPDGQVHARFTTTSGSGAQIVRVDVTNQLYTVNWNTDPSREPVGSSFRIAVIVHKAVLGFADVDIVGTGKATNANTGGDVPLVNGRTLPIKFRIEDGALCPSNSTLDCTEHMASPGTDNTIVSNNQQAGTFIPAGALSQPVTVTIVRCPSSRTATIFSPIRAPTSSMCRSP

pLDDT: mean 78.76, std 20.16, range [29.23, 98.5]

Radius of gyration: 28.32 Å; chains: 1; bounding box: 118×45×69 Å